Protein AF-A0A067FXL9-F1 (afdb_monomer)

Organism: Citrus sinensis (NCBI:txid2711)

Foldseek 3Di:
DDDDDDDDDDDDDDDDDDDDDDDDDDDDDDDDDDDDDDDDPPPPPPPPPPVPDQQKDWDWDDDPQDQGTWIFIAGVVRHTAAPQERDDQDPDPQKGKWFFQAWAQFWFQWAFPPPDVSRTIGTDADPNHGDTDPGGHHFGKYARHLFFQAQVFFDPVFVRAGAPGGGAMETENAPDIDDHGDIFIKHFAWWKFWQDPRHTHIYTYIYGPPGPCRVQGRYPVSCCVVVVVPCVPVVVPPDTDIDIDGPPDPPVVRNDDDQDDDDPDGDDDDDDDDDD

Secondary structure (DSSP, 8-state):
------------------PPP---------------------------------SEEEEEES-TTSTT-EEEEEETTS-EE-TTTTS-SEEETTEEEEEEEE-TT--B-EEE-TTSTT--EEE-EETTEE-B-SS--SSEEEE-TT----TTSEETTTTTEEE-SSPPEEEE--SS---TT-EEEEEEEEEEEEEETTEEEEEEEEEETTSTTGGG-SSHHHHHHH-TT-GGGTSSTTS---EEE--SSGGGGG-------SSS------------

Nearest PDB structures (foldseek):
  5c5v-assembly1_A  TM=9.003E-01  e=2.848E-21  Trypanosoma brucei brucei TREU927
  2ik9-assembly1_A  TM=9.125E-01  e=5.458E-21  Saccharomyces cerevisiae
  7cmo-assembly2_D  TM=8.687E-01  e=3.942E-21  Homo sapiens
  5wru-assembly1_B  TM=8.296E-01  e=4.407E-19  Plasmodium falciparum 3D7
  5wru-assembly2_D  TM=8.128E-01  e=3.745E-19  Plasmodium falciparum 3D7

pLDDT: mean 72.29, std 27.55, range [25.05, 98.81]

InterPro domains:
  IPR008162 Inorganic pyrophosphatase [PF00719] (98-227)
  IPR008162 Inorganic pyrophosphatase [PTHR10286] (55-232)
  IPR036649 Inorganic pyrophosphatase superfamily [G3DSA:3.90.80.10] (55-237)
  IPR036649 Inorganic pyrophosphatase superfamily [SSF50324] (57-228)

Sequence (276 aa):
MAAAKAISQTTSCLLSKTPFALKHKSHITNLCFGTKGVAFPSKRLFSCRAIYNPQVQITEEGQPETLDYRVFFVNNSGKKVSPWHDIPLQLGDGVFNFVVEIPKESSAKMEVATDELYTPIKQDIKKGKLRYYPYNINWNYGLFPQTWEDPSFANSEVEGAFGDNDPVDVVEIGERRRKIGEILRVKPLSALAMIDEGELDWKIVAISLDDPKAALVNDVDDVEKHFPVSNILKESQKKVIMKMIIIAANIKYISYRKNAKLGGLNWNVGSCWSSE

Structure (mmCIF, N/CA/C/O backbone):
data_AF-A0A067FXL9-F1
#
_entry.id   AF-A0A067FXL9-F1
#
loop_
_atom_site.group_PDB
_atom_site.id
_atom_site.type_symbol
_atom_site.label_atom_id
_atom_site.label_alt_id
_atom_site.label_comp_id
_atom_site.label_asym_id
_atom_site.label_entity_id
_atom_site.label_seq_id
_atom_site.pdbx_PDB_ins_code
_atom_site.Cartn_x
_atom_site.Cartn_y
_atom_site.Cartn_z
_atom_site.occupancy
_atom_site.B_iso_or_equiv
_atom_site.auth_seq_id
_atom_site.auth_comp_id
_atom_site.auth_asym_id
_atom_site.auth_atom_id
_atom_site.pdbx_PDB_model_num
ATOM 1 N N . MET A 1 1 ? 78.209 28.309 -22.086 1.00 39.25 1 MET A N 1
ATOM 2 C CA . MET A 1 1 ? 79.218 27.887 -23.078 1.00 39.25 1 MET A CA 1
ATOM 3 C C . MET A 1 1 ? 78.780 26.566 -23.689 1.00 39.25 1 MET A C 1
ATOM 5 O O . MET A 1 1 ? 78.300 25.710 -22.961 1.00 39.25 1 MET A O 1
ATOM 9 N N . ALA A 1 2 ? 78.896 26.494 -25.016 1.00 30.78 2 ALA A N 1
ATOM 10 C CA . ALA A 1 2 ? 78.796 25.351 -25.933 1.00 30.78 2 ALA A CA 1
ATOM 11 C C . ALA A 1 2 ? 79.510 24.066 -25.449 1.00 30.78 2 ALA A C 1
ATOM 13 O O . ALA A 1 2 ? 80.343 24.152 -24.558 1.00 30.78 2 ALA A O 1
ATOM 14 N N . ALA A 1 3 ? 79.386 22.874 -26.040 1.00 30.70 3 ALA A N 1
ATOM 15 C CA . ALA A 1 3 ? 78.480 22.191 -26.977 1.00 30.70 3 ALA A CA 1
ATOM 16 C C . ALA A 1 3 ? 79.083 20.781 -27.201 1.00 30.70 3 ALA A C 1
ATOM 18 O O . ALA A 1 3 ? 80.278 20.612 -26.967 1.00 30.70 3 ALA A O 1
ATOM 19 N N . ALA A 1 4 ? 78.271 19.851 -27.736 1.00 33.47 4 ALA A N 1
ATOM 20 C CA . ALA A 1 4 ? 78.592 18.620 -28.501 1.00 33.47 4 ALA A CA 1
ATOM 21 C C . ALA A 1 4 ? 77.912 17.375 -27.905 1.00 33.47 4 ALA A C 1
ATOM 23 O O . ALA A 1 4 ? 77.894 17.215 -26.695 1.00 33.47 4 ALA A O 1
ATOM 24 N N . LYS A 1 5 ? 77.429 16.380 -28.654 1.00 33.22 5 LYS A N 1
ATOM 25 C CA . LYS A 1 5 ? 76.913 16.219 -30.031 1.00 33.22 5 LYS A CA 1
ATOM 26 C C . LYS A 1 5 ? 76.446 14.751 -30.048 1.00 33.22 5 LYS A C 1
ATOM 28 O O . LYS A 1 5 ? 77.237 13.884 -29.691 1.00 33.22 5 LYS A O 1
ATOM 33 N N . ALA A 1 6 ? 75.228 14.452 -30.486 1.00 35.03 6 ALA A N 1
ATOM 34 C CA . ALA A 1 6 ? 74.873 13.100 -30.917 1.00 35.03 6 ALA A CA 1
ATOM 35 C C . ALA A 1 6 ? 74.024 13.188 -32.188 1.00 35.03 6 ALA A C 1
ATOM 37 O O . ALA A 1 6 ? 73.055 13.940 -32.254 1.00 35.03 6 ALA A O 1
ATOM 38 N N . ILE A 1 7 ? 74.469 12.464 -33.211 1.00 37.38 7 ILE A N 1
ATOM 39 C CA . ILE A 1 7 ? 73.862 12.343 -34.535 1.00 37.38 7 ILE A CA 1
ATOM 40 C C . ILE A 1 7 ? 73.192 10.970 -34.580 1.00 37.38 7 ILE A C 1
ATOM 42 O O . ILE A 1 7 ? 73.859 9.978 -34.303 1.00 37.38 7 ILE A O 1
ATOM 46 N N . SER A 1 8 ? 71.927 10.895 -34.993 1.00 32.62 8 SER A N 1
ATOM 47 C CA . SER A 1 8 ? 71.443 9.782 -35.818 1.00 32.62 8 SER A CA 1
ATOM 48 C C . SER A 1 8 ? 70.187 10.192 -36.587 1.00 32.62 8 SER A C 1
ATOM 50 O O . SER A 1 8 ? 69.467 11.104 -36.192 1.00 32.62 8 SER A O 1
ATOM 52 N N . GLN A 1 9 ? 70.022 9.572 -37.747 1.00 32.19 9 GLN A N 1
ATOM 53 C CA . GLN A 1 9 ? 69.387 10.097 -38.948 1.00 32.19 9 GLN A CA 1
ATOM 54 C C . GLN A 1 9 ? 67.892 9.773 -39.067 1.00 32.19 9 GLN A C 1
ATOM 56 O O . GLN A 1 9 ? 67.401 8.738 -38.625 1.00 32.19 9 GLN A O 1
ATOM 61 N N . THR A 1 10 ? 67.204 10.680 -39.753 1.00 32.88 10 THR A N 1
ATOM 62 C CA . THR A 1 10 ? 65.819 10.636 -40.223 1.00 32.88 10 THR A CA 1
ATOM 63 C C . THR A 1 10 ? 65.583 9.537 -41.262 1.00 32.88 10 THR A C 1
ATOM 65 O O . THR A 1 10 ? 66.341 9.438 -42.222 1.00 32.88 10 THR A O 1
ATOM 68 N N . THR A 1 11 ? 64.450 8.835 -41.186 1.00 31.73 11 THR A N 1
ATOM 69 C CA . THR A 1 11 ? 63.740 8.365 -42.389 1.00 31.73 11 THR A CA 1
ATOM 70 C C . THR A 1 11 ? 62.239 8.596 -42.231 1.00 31.73 11 THR A C 1
ATOM 72 O O . THR A 1 11 ? 61.621 8.218 -41.242 1.00 31.73 11 THR A O 1
ATOM 75 N N . SER A 1 12 ? 61.673 9.281 -43.221 1.00 30.66 12 SER A N 1
ATOM 76 C CA . SER A 1 12 ? 60.241 9.468 -43.433 1.00 30.66 12 SER A CA 1
ATOM 77 C C . SER A 1 12 ? 59.865 8.695 -44.693 1.00 30.66 12 SER A C 1
ATOM 79 O O . SER A 1 12 ? 60.621 8.713 -45.662 1.00 30.66 12 SER A O 1
ATOM 81 N N . CYS A 1 13 ? 58.716 8.026 -44.705 1.00 30.92 13 CYS A N 1
ATOM 82 C CA . CYS A 1 13 ? 57.970 7.797 -45.940 1.00 30.92 13 CYS A CA 1
ATOM 83 C C . CYS A 1 13 ? 56.501 7.488 -45.632 1.00 30.92 13 CYS A C 1
ATOM 85 O O . CYS A 1 13 ? 56.158 6.688 -44.765 1.00 30.92 13 CYS A O 1
ATOM 87 N N . LEU A 1 14 ? 55.650 8.218 -46.344 1.00 32.25 14 LEU A N 1
ATOM 88 C CA . LEU A 1 14 ? 54.196 8.200 -46.320 1.00 32.25 14 LEU A CA 1
ATOM 89 C C . LEU A 1 14 ? 53.681 6.973 -47.086 1.00 32.25 14 LEU A C 1
ATOM 91 O O . LEU A 1 14 ? 54.167 6.688 -48.179 1.00 32.25 14 LEU A O 1
ATOM 95 N N . LEU A 1 15 ? 52.655 6.299 -46.563 1.00 34.34 15 LEU A N 1
ATOM 96 C CA . LEU A 1 15 ? 51.894 5.289 -47.301 1.00 34.34 15 LEU A CA 1
ATOM 97 C C . LEU A 1 15 ? 50.456 5.775 -47.494 1.00 34.34 15 LEU A C 1
ATOM 99 O O . LEU A 1 15 ? 49.649 5.784 -46.568 1.00 34.34 15 LEU A O 1
ATOM 103 N N . SER A 1 16 ? 50.155 6.174 -48.727 1.00 32.44 16 SER A N 1
ATOM 104 C CA . SER A 1 16 ? 48.811 6.381 -49.254 1.00 32.44 16 SER A CA 1
ATOM 105 C C . SER A 1 16 ? 48.244 5.053 -49.764 1.00 32.44 16 SER A C 1
ATOM 107 O O . SER A 1 16 ? 48.913 4.343 -50.513 1.00 32.44 16 SER A O 1
ATOM 109 N N . LYS A 1 17 ? 46.994 4.724 -49.408 1.00 32.03 17 LYS A N 1
ATOM 110 C CA . LYS A 1 17 ? 46.171 3.743 -50.138 1.00 32.03 17 LYS A CA 1
ATOM 111 C C . LYS A 1 17 ? 44.697 4.158 -50.112 1.00 32.03 17 LYS A C 1
ATOM 113 O O . LYS A 1 17 ? 44.057 4.141 -49.067 1.00 32.03 17 LYS A O 1
ATOM 118 N N . THR A 1 18 ? 44.176 4.511 -51.282 1.00 34.75 18 THR A N 1
ATOM 119 C CA . THR A 1 18 ? 42.747 4.602 -51.632 1.00 34.75 18 THR A CA 1
ATOM 120 C C . THR A 1 18 ? 42.370 3.423 -52.556 1.00 34.75 18 THR A C 1
ATOM 122 O O . THR A 1 18 ? 43.259 2.688 -52.993 1.00 34.75 18 THR A O 1
ATOM 125 N N . PRO A 1 19 ? 41.067 3.152 -52.779 1.00 38.38 19 PRO A N 1
ATOM 126 C CA . PRO A 1 19 ? 40.541 1.793 -52.907 1.00 38.38 19 PRO A CA 1
ATOM 127 C C . PRO A 1 19 ? 40.427 1.298 -54.355 1.00 38.38 19 PRO A C 1
ATOM 129 O O . PRO A 1 19 ? 40.204 2.073 -55.283 1.00 38.38 19 PRO A O 1
ATOM 132 N N . PHE A 1 20 ? 40.487 -0.025 -54.529 1.00 31.17 20 PHE A N 1
ATOM 133 C CA . PHE A 1 20 ? 40.141 -0.697 -55.782 1.00 31.17 20 PHE A CA 1
ATOM 134 C C . PHE A 1 20 ? 38.677 -1.149 -55.766 1.00 31.17 20 PHE A C 1
ATOM 136 O O . PHE A 1 20 ? 38.266 -1.948 -54.927 1.00 31.17 20 PHE A O 1
ATOM 143 N N . ALA A 1 21 ? 37.906 -0.641 -56.727 1.00 33.53 21 ALA A N 1
ATOM 144 C CA . ALA A 1 21 ? 36.572 -1.108 -57.076 1.00 33.53 21 ALA A CA 1
ATOM 145 C C . ALA A 1 21 ? 36.666 -2.177 -58.177 1.00 33.53 21 ALA A C 1
ATOM 147 O O . ALA A 1 21 ? 37.337 -1.967 -59.188 1.00 33.53 21 ALA A O 1
ATOM 148 N N . LEU A 1 22 ? 35.942 -3.286 -58.020 1.00 33.00 22 LEU A N 1
ATOM 149 C CA . LEU A 1 22 ? 35.721 -4.281 -59.071 1.00 33.00 22 LEU A CA 1
ATOM 150 C C . LEU A 1 22 ? 34.229 -4.324 -59.417 1.00 33.00 22 LEU A C 1
ATOM 152 O O . LEU A 1 22 ? 33.378 -4.595 -58.574 1.00 33.00 22 LEU A O 1
ATOM 156 N N . LYS A 1 23 ? 33.930 -4.019 -60.683 1.00 31.61 23 LYS A N 1
ATOM 157 C CA . LYS A 1 23 ? 32.621 -4.194 -61.319 1.00 31.61 23 LYS A CA 1
ATOM 158 C C . LYS A 1 23 ? 32.490 -5.645 -61.781 1.00 31.61 23 LYS A C 1
ATOM 160 O O . LYS A 1 23 ? 33.363 -6.124 -62.495 1.00 31.61 23 LYS A O 1
ATOM 165 N N . HIS A 1 24 ? 31.357 -6.280 -61.497 1.00 33.69 24 HIS A N 1
ATOM 166 C CA . HIS A 1 24 ? 30.888 -7.437 -62.259 1.00 33.69 24 HIS A CA 1
ATOM 167 C C . HIS A 1 24 ? 29.426 -7.212 -62.660 1.00 33.69 24 HIS A C 1
ATOM 169 O O . HIS A 1 24 ? 28.615 -6.758 -61.854 1.00 33.69 24 HIS A O 1
ATOM 175 N N . LYS A 1 25 ? 29.109 -7.463 -63.934 1.00 31.98 25 LYS A N 1
ATOM 176 C CA . LYS A 1 25 ? 27.777 -7.312 -64.537 1.00 31.98 25 LYS A CA 1
ATOM 177 C C . LYS A 1 25 ? 27.300 -8.656 -65.094 1.00 31.98 25 LYS A C 1
ATOM 179 O O . LYS A 1 25 ? 28.110 -9.432 -65.594 1.00 31.98 25 LYS A O 1
ATOM 184 N N . SER A 1 26 ? 25.969 -8.775 -65.141 1.00 30.06 26 SER A N 1
ATOM 185 C CA . SER A 1 26 ? 25.118 -9.754 -65.848 1.00 30.06 26 SER A CA 1
ATOM 186 C C . SER A 1 26 ? 24.957 -11.120 -65.154 1.00 30.06 26 SER A C 1
ATOM 188 O O . SER A 1 26 ? 25.899 -11.596 -64.543 1.00 30.06 26 SER A O 1
ATOM 190 N N . HIS A 1 27 ? 23.795 -11.785 -65.132 1.00 29.73 27 HIS A N 1
ATOM 191 C CA . HIS A 1 27 ? 22.627 -11.748 -66.019 1.00 29.73 27 HIS A CA 1
ATOM 192 C C . HIS A 1 27 ? 21.335 -12.132 -65.253 1.00 29.73 27 HIS A C 1
ATOM 194 O O . HIS A 1 27 ? 21.379 -12.847 -64.257 1.00 29.73 27 HIS A O 1
ATOM 200 N N . ILE A 1 28 ? 20.190 -11.651 -65.744 1.00 38.78 28 ILE A N 1
ATOM 201 C CA . ILE A 1 28 ? 18.827 -11.871 -65.229 1.00 38.78 28 ILE A CA 1
ATOM 202 C C . ILE A 1 28 ? 18.364 -13.317 -65.468 1.00 38.78 28 ILE A C 1
ATOM 204 O O . I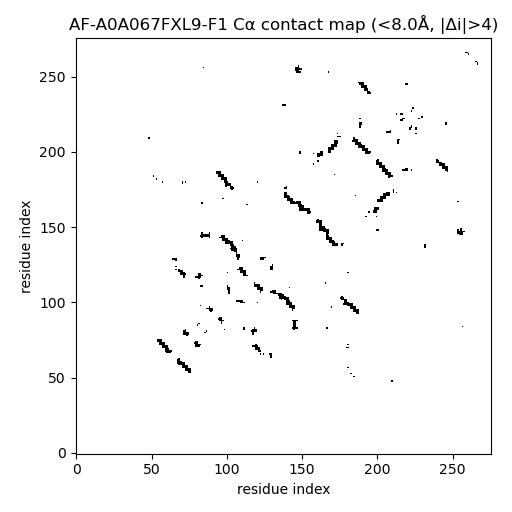LE A 1 28 ? 18.439 -13.787 -66.600 1.00 38.78 28 ILE A O 1
ATOM 208 N N . THR A 1 29 ? 17.755 -13.947 -64.456 1.00 31.73 29 THR A N 1
ATOM 209 C CA . THR A 1 29 ? 16.600 -14.846 -64.642 1.00 31.73 29 THR A CA 1
ATOM 210 C C . THR A 1 29 ? 15.554 -14.543 -63.567 1.00 31.73 29 THR A C 1
ATOM 212 O O . THR A 1 29 ? 15.838 -14.546 -62.372 1.00 31.73 29 THR A O 1
ATOM 215 N N . ASN A 1 30 ? 14.348 -14.198 -64.017 1.00 33.91 30 ASN A N 1
ATOM 216 C CA . ASN A 1 30 ? 13.182 -13.960 -63.178 1.00 33.91 30 ASN A CA 1
ATOM 217 C C . ASN A 1 30 ? 12.604 -15.303 -62.726 1.00 33.91 30 ASN A C 1
ATOM 219 O O . ASN A 1 30 ? 12.201 -16.106 -63.566 1.00 33.91 30 ASN A O 1
ATOM 223 N N . LEU A 1 31 ? 12.483 -15.504 -61.416 1.00 34.22 31 LEU A N 1
ATOM 224 C CA . LEU A 1 31 ? 11.589 -16.501 -60.834 1.00 34.22 31 LEU A CA 1
ATOM 225 C C . LEU A 1 31 ? 10.651 -15.785 -59.864 1.00 34.22 31 LEU A C 1
ATOM 227 O O . LEU A 1 31 ? 10.985 -15.493 -58.719 1.00 34.22 31 LEU A O 1
ATOM 231 N N . CYS A 1 32 ? 9.469 -15.461 -60.382 1.00 32.84 32 CYS A N 1
ATOM 232 C CA . CYS A 1 32 ? 8.331 -14.995 -59.613 1.00 32.84 32 CYS A CA 1
ATOM 233 C C . CYS A 1 32 ? 7.767 -16.166 -58.801 1.00 32.84 32 CYS A C 1
ATOM 235 O O . CYS A 1 32 ? 7.072 -17.019 -59.348 1.00 32.84 32 CYS A O 1
ATOM 237 N N . PHE A 1 33 ? 8.017 -16.181 -57.494 1.00 34.62 33 PHE A N 1
ATOM 238 C CA . PHE A 1 33 ? 7.188 -16.932 -56.557 1.00 34.62 33 PHE A CA 1
ATOM 239 C C . PHE A 1 33 ? 6.191 -15.969 -55.921 1.00 34.62 33 PHE A C 1
ATOM 241 O O . PHE A 1 33 ? 6.544 -15.123 -55.103 1.00 34.62 33 PHE A O 1
ATOM 248 N N . GLY A 1 34 ? 4.934 -16.080 -56.349 1.00 38.81 34 GLY A N 1
ATOM 249 C CA . GLY A 1 34 ? 3.818 -15.394 -55.720 1.00 38.81 34 GLY A CA 1
ATOM 250 C C . GLY A 1 34 ? 3.563 -15.980 -54.337 1.00 38.81 34 GLY A C 1
ATOM 251 O O . GLY A 1 34 ? 2.978 -17.054 -54.214 1.00 38.81 34 GLY A O 1
ATOM 252 N N . THR A 1 35 ? 3.967 -15.267 -53.293 1.00 36.94 35 THR A N 1
ATOM 253 C CA . THR A 1 35 ? 3.479 -15.514 -51.939 1.00 36.94 35 THR A CA 1
ATOM 254 C C . THR A 1 35 ? 2.279 -14.612 -51.702 1.00 36.94 35 THR A C 1
ATOM 256 O O . THR A 1 35 ? 2.365 -13.389 -51.609 1.00 36.94 35 THR A O 1
ATOM 259 N N . LYS A 1 36 ? 1.110 -15.253 -51.670 1.00 36.28 36 LYS A N 1
ATOM 260 C CA . LYS A 1 36 ? -0.136 -14.664 -51.189 1.00 36.28 36 LYS A CA 1
ATOM 261 C C . LYS A 1 36 ? 0.127 -14.027 -49.824 1.00 36.28 36 LYS A C 1
ATOM 263 O O . LYS A 1 36 ? 0.769 -14.636 -48.970 1.00 36.28 36 LYS A O 1
ATOM 268 N N . GLY A 1 37 ? -0.350 -12.798 -49.656 1.00 43.06 37 GLY A N 1
ATOM 269 C CA . GLY A 1 37 ? -0.171 -12.030 -48.437 1.00 43.06 37 GLY A CA 1
ATOM 270 C C . GLY A 1 37 ? -0.648 -12.785 -47.202 1.00 43.06 37 GLY A C 1
ATOM 271 O O . GLY A 1 37 ? -1.743 -13.342 -47.178 1.00 43.06 37 GLY A O 1
ATOM 272 N N . VAL A 1 38 ? 0.166 -12.730 -46.156 1.00 38.62 38 VAL A N 1
ATOM 273 C CA . VAL A 1 38 ? -0.304 -12.866 -44.782 1.00 38.62 38 VAL A CA 1
ATOM 274 C C . VAL A 1 38 ? 0.140 -11.591 -44.086 1.00 38.62 38 VAL A C 1
ATOM 276 O O . VAL A 1 38 ? 1.270 -11.464 -43.620 1.00 38.62 38 VAL A O 1
ATOM 279 N N . ALA A 1 39 ? -0.742 -10.594 -44.108 1.00 40.47 39 ALA A N 1
ATOM 280 C CA . ALA A 1 39 ? -0.621 -9.448 -43.230 1.00 40.47 39 ALA A CA 1
ATOM 281 C C . ALA A 1 39 ? -0.735 -9.982 -41.799 1.00 40.47 39 ALA A C 1
ATOM 283 O O . ALA A 1 39 ? -1.810 -10.409 -41.380 1.00 40.47 39 ALA A O 1
ATOM 284 N N . PHE A 1 40 ? 0.373 -10.003 -41.061 1.00 43.50 40 PHE A N 1
ATOM 285 C CA . PHE A 1 40 ? 0.299 -10.190 -39.620 1.00 43.50 40 PHE A CA 1
ATOM 286 C C . PHE A 1 40 ? -0.494 -9.007 -39.065 1.00 43.50 40 PHE A C 1
ATOM 288 O O . PHE A 1 40 ? -0.093 -7.860 -39.298 1.00 43.50 40 PHE A O 1
ATOM 295 N N . PRO A 1 41 ? -1.624 -9.231 -38.374 1.00 42.16 41 PRO A N 1
ATOM 296 C CA . PRO A 1 41 ? -2.303 -8.130 -37.734 1.00 42.16 41 PRO A CA 1
ATOM 297 C C . PRO A 1 41 ? -1.333 -7.590 -36.688 1.00 42.16 41 PRO A C 1
ATOM 299 O O . PRO A 1 41 ? -0.983 -8.281 -35.730 1.00 42.16 41 PRO A O 1
ATOM 302 N N . SER A 1 42 ? -0.875 -6.353 -36.892 1.00 45.88 42 SER A N 1
ATOM 303 C CA . SER A 1 42 ? -0.355 -5.537 -35.806 1.00 45.88 42 SER A CA 1
ATOM 304 C C . SER A 1 42 ? -1.417 -5.607 -34.719 1.00 45.88 42 SER A C 1
ATOM 306 O O . SER A 1 42 ? -2.527 -5.097 -34.897 1.00 45.88 42 SER A O 1
ATOM 308 N N . LYS A 1 43 ? -1.121 -6.335 -33.638 1.00 45.19 43 LYS A N 1
ATOM 309 C CA . LYS A 1 43 ? -1.953 -6.333 -32.444 1.00 45.19 43 LYS A CA 1
ATOM 310 C C . LYS A 1 43 ? -1.866 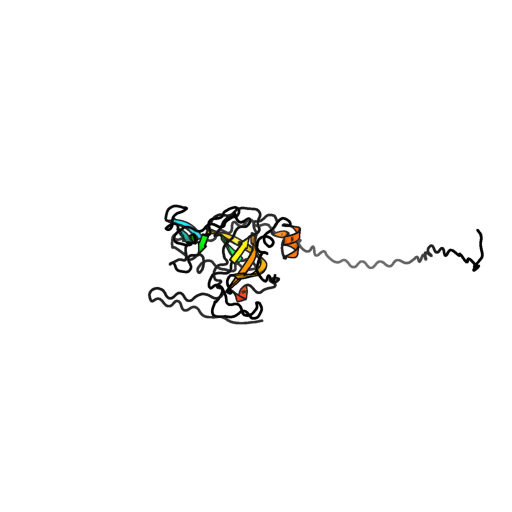-4.910 -31.913 1.00 45.19 43 LYS A C 1
ATOM 312 O O . LYS A 1 43 ? -0.990 -4.592 -31.116 1.00 45.19 43 LYS A O 1
ATOM 317 N N . ARG A 1 44 ? -2.742 -4.029 -32.404 1.00 45.47 44 ARG A N 1
ATOM 318 C CA . ARG A 1 44 ? -3.090 -2.806 -31.695 1.00 45.47 44 ARG A CA 1
ATOM 319 C C . ARG A 1 44 ? -3.491 -3.285 -30.312 1.00 45.47 44 ARG A C 1
ATOM 321 O O . ARG A 1 44 ? -4.521 -3.939 -30.167 1.00 45.47 44 ARG A O 1
ATOM 328 N N . LEU A 1 45 ? -2.637 -3.022 -29.329 1.00 42.72 45 LEU A N 1
ATOM 329 C CA . LEU A 1 45 ? -3.022 -3.083 -27.934 1.00 42.72 45 LEU A CA 1
ATOM 330 C C . LEU A 1 45 ? -4.135 -2.055 -27.807 1.00 42.72 45 LEU A C 1
ATOM 332 O O . LEU A 1 45 ? -3.897 -0.849 -27.745 1.00 42.72 45 LEU A O 1
ATOM 336 N N . PHE A 1 46 ? -5.371 -2.532 -27.896 1.00 41.88 46 PHE A N 1
ATOM 337 C CA . PHE A 1 46 ? -6.509 -1.763 -27.460 1.00 41.88 46 PHE A CA 1
ATOM 338 C C . PHE A 1 46 ? -6.217 -1.455 -25.996 1.00 41.88 46 PHE A C 1
ATOM 340 O O . PHE A 1 46 ? -6.242 -2.343 -25.147 1.00 41.88 46 PHE A O 1
ATOM 347 N N . SER A 1 47 ? -5.868 -0.200 -25.716 1.00 46.06 47 SER A N 1
ATOM 348 C CA . SER A 1 47 ? -5.953 0.367 -24.379 1.00 46.06 47 SER A CA 1
ATOM 349 C C . SER A 1 47 ? -7.437 0.375 -24.025 1.00 46.06 47 SER A C 1
ATOM 351 O O . SER A 1 47 ? -8.150 1.369 -24.153 1.00 46.06 47 SER A O 1
ATOM 353 N N . CYS A 1 48 ? -7.949 -0.798 -23.666 1.00 38.38 48 CYS A N 1
ATOM 354 C CA . CYS A 1 48 ? -9.189 -0.900 -22.947 1.00 38.38 48 CYS A CA 1
ATOM 355 C C . CYS A 1 48 ? -8.898 -0.264 -21.589 1.00 38.38 48 CYS A C 1
ATOM 357 O O . CYS A 1 48 ? -8.387 -0.922 -20.684 1.00 38.38 48 CYS A O 1
ATOM 359 N N . ARG A 1 49 ? -9.275 1.012 -21.435 1.00 39.97 49 ARG A N 1
ATOM 360 C CA . ARG A 1 49 ? -9.722 1.553 -20.145 1.00 39.97 49 ARG A CA 1
ATOM 361 C C . ARG A 1 49 ? -10.986 0.792 -19.726 1.00 39.97 49 ARG A C 1
ATOM 363 O O . ARG A 1 49 ? -12.071 1.356 -19.636 1.00 39.97 49 ARG A O 1
ATOM 370 N N . ALA A 1 50 ? -10.873 -0.520 -19.544 1.00 38.09 50 ALA A N 1
ATOM 371 C CA . ALA A 1 50 ? -11.819 -1.245 -18.733 1.00 38.09 50 ALA A CA 1
ATOM 372 C C . ALA A 1 50 ? -11.589 -0.688 -17.334 1.00 38.09 50 ALA A C 1
ATOM 374 O O . ALA A 1 50 ? -10.521 -0.897 -16.758 1.00 38.09 50 ALA A O 1
ATOM 375 N N . ILE A 1 51 ? -12.546 0.107 -16.858 1.00 40.94 51 ILE A N 1
ATOM 376 C CA . ILE A 1 51 ? -12.626 0.500 -15.458 1.00 40.94 51 ILE A CA 1
ATOM 377 C C . ILE A 1 51 ? -12.697 -0.824 -14.709 1.00 40.94 51 ILE A C 1
ATOM 379 O O . ILE A 1 51 ? -13.738 -1.480 -14.683 1.00 40.94 51 ILE A O 1
ATOM 383 N N . TYR A 1 52 ? -11.551 -1.280 -14.215 1.00 47.59 52 TYR A N 1
ATOM 384 C CA . TYR A 1 52 ? -11.498 -2.384 -13.289 1.00 47.59 52 TYR A CA 1
ATOM 385 C C . TYR A 1 52 ? -12.240 -1.892 -12.059 1.00 47.59 52 TYR A C 1
ATOM 387 O O . TYR A 1 52 ? -11.743 -1.042 -11.328 1.00 47.59 52 TYR A O 1
ATOM 395 N N . ASN A 1 53 ? -13.487 -2.330 -11.931 1.00 52.72 53 ASN A N 1
ATOM 396 C CA . ASN A 1 53 ? -14.296 -2.082 -10.762 1.00 52.72 53 ASN A CA 1
ATOM 397 C C . ASN A 1 53 ? -14.175 -3.346 -9.915 1.00 52.72 53 ASN A C 1
ATOM 399 O O . ASN A 1 53 ? -14.931 -4.298 -10.158 1.00 52.72 53 ASN A O 1
ATOM 403 N N . PRO A 1 54 ? -13.203 -3.426 -8.988 1.00 60.44 54 PRO A N 1
ATOM 404 C CA . PRO A 1 54 ? -13.288 -4.450 -7.967 1.00 60.44 54 PRO A CA 1
ATOM 405 C C . PRO A 1 54 ? -14.676 -4.291 -7.355 1.00 60.44 54 PRO A C 1
ATOM 407 O O . PRO A 1 54 ? -15.141 -3.177 -7.126 1.00 60.44 54 PRO A O 1
ATOM 410 N N . GLN A 1 55 ? -15.389 -5.397 -7.175 1.00 75.88 55 GLN A N 1
ATOM 411 C CA . GLN A 1 55 ? -16.744 -5.410 -6.614 1.00 75.88 55 GLN A CA 1
ATOM 412 C C . GLN A 1 55 ? -16.735 -5.063 -5.114 1.00 75.88 55 GLN A C 1
ATOM 414 O O . GLN A 1 55 ? -17.438 -5.692 -4.326 1.00 75.88 55 GLN A O 1
ATOM 419 N N . VAL A 1 56 ? -15.856 -4.143 -4.723 1.00 88.31 56 VAL A N 1
ATOM 420 C CA . VAL A 1 56 ? -15.448 -3.794 -3.379 1.00 88.31 56 VAL A CA 1
ATOM 421 C C . VAL A 1 56 ? -15.362 -2.272 -3.306 1.00 88.31 56 VAL A C 1
ATOM 423 O O . VAL A 1 56 ? -14.655 -1.638 -4.087 1.00 88.31 56 VAL A O 1
ATOM 426 N N . GLN A 1 57 ? -16.109 -1.698 -2.376 1.00 93.38 57 GLN A N 1
ATOM 427 C CA . GLN A 1 57 ? -16.119 -0.278 -2.047 1.00 93.38 57 GLN A CA 1
ATOM 428 C C . GLN A 1 57 ? -15.520 -0.084 -0.658 1.00 93.38 57 GLN A C 1
ATOM 430 O O . GLN A 1 57 ? -15.445 -1.035 0.120 1.00 93.38 57 GLN A O 1
ATOM 435 N N . ILE A 1 58 ? -15.115 1.143 -0.341 1.00 96.25 58 ILE A N 1
ATOM 436 C CA . ILE A 1 58 ? -14.652 1.490 1.002 1.00 96.25 58 ILE A CA 1
ATOM 437 C C . ILE A 1 58 ? -15.781 2.110 1.826 1.00 96.25 58 ILE A C 1
ATOM 439 O O . ILE A 1 58 ? -16.616 2.842 1.293 1.00 96.25 58 ILE A O 1
ATOM 443 N N . THR A 1 59 ? -15.762 1.848 3.128 1.00 96.62 59 THR A N 1
ATOM 444 C CA . THR A 1 59 ? -16.611 2.503 4.124 1.00 96.62 59 THR A CA 1
ATOM 445 C C . THR A 1 59 ? -15.727 2.968 5.267 1.00 96.62 59 THR A C 1
ATOM 447 O O . THR A 1 59 ? -14.982 2.175 5.841 1.00 96.62 59 THR A O 1
ATOM 450 N N . GLU A 1 60 ? -15.820 4.246 5.605 1.00 97.56 60 GLU A N 1
ATOM 451 C CA . GLU A 1 60 ? -15.065 4.843 6.702 1.00 97.56 60 GLU A CA 1
ATOM 452 C C . GLU A 1 60 ? -15.888 4.803 7.994 1.00 97.56 60 GLU A C 1
ATOM 454 O O . GLU A 1 60 ? -17.079 5.120 7.999 1.00 97.56 60 GLU A O 1
ATOM 459 N N . GLU A 1 61 ? -15.250 4.415 9.093 1.00 97.62 61 GLU A N 1
ATOM 460 C CA . GLU A 1 61 ? -15.805 4.460 10.445 1.00 97.62 61 GLU A CA 1
ATOM 461 C C . GLU A 1 61 ? -14.856 5.268 11.342 1.00 97.62 61 GLU A C 1
ATOM 463 O O . GLU A 1 61 ? -13.638 5.189 11.195 1.00 97.62 61 GLU A O 1
ATOM 468 N N . GLY A 1 62 ? -15.406 6.063 12.263 1.00 96.88 62 GLY A N 1
ATOM 469 C CA . GLY A 1 62 ? -14.632 7.034 13.045 1.00 96.88 62 GLY A CA 1
ATOM 470 C C . GLY A 1 62 ? -14.366 8.339 12.283 1.00 96.88 62 GLY A C 1
ATOM 471 O O . GLY A 1 62 ? -14.850 8.544 11.169 1.00 96.88 62 GLY A O 1
ATOM 472 N N . GLN A 1 63 ? -13.635 9.263 12.906 1.00 96.94 63 GLN A N 1
ATOM 473 C CA . GLN A 1 63 ? -13.225 10.521 12.265 1.00 96.94 63 GLN A CA 1
ATOM 474 C C . GLN A 1 63 ? -11.779 10.420 11.776 1.00 96.94 63 GLN A C 1
ATOM 476 O O . GLN A 1 63 ? -10.957 9.880 12.510 1.00 96.94 63 GLN A O 1
ATOM 481 N N . PRO A 1 64 ? -11.416 10.948 10.596 1.00 94.75 64 PRO A N 1
ATOM 482 C CA . PRO A 1 64 ? -10.016 11.008 10.183 1.00 94.75 64 PRO A CA 1
ATOM 483 C C . PRO A 1 64 ? -9.119 11.627 11.267 1.00 94.75 64 PRO A C 1
ATOM 485 O O . PRO A 1 64 ? -9.559 12.496 12.018 1.00 94.75 64 PRO A O 1
ATOM 488 N N . GLU A 1 65 ? -7.864 11.177 11.343 1.00 94.88 65 GLU A N 1
ATOM 489 C CA . GLU A 1 65 ? -6.882 11.622 12.350 1.00 94.88 65 GLU A CA 1
ATOM 490 C C . GLU A 1 65 ? -7.281 11.318 13.810 1.00 94.88 65 GLU A C 1
ATOM 492 O O . GLU A 1 65 ? -6.895 12.022 14.747 1.00 94.88 65 GLU A O 1
ATOM 497 N N . THR A 1 66 ? -8.012 10.222 14.027 1.00 97.75 66 THR A N 1
ATOM 498 C CA . THR A 1 66 ? -8.328 9.687 15.362 1.00 97.75 66 THR A CA 1
ATOM 499 C C . THR A 1 66 ? -7.874 8.233 15.512 1.00 97.75 66 THR A C 1
ATOM 501 O O . THR A 1 66 ? -7.593 7.548 14.530 1.00 97.75 66 THR A O 1
ATOM 504 N N . LEU A 1 67 ? -7.770 7.749 16.756 1.00 96.81 67 LEU A N 1
ATOM 505 C CA . LEU A 1 67 ? -7.314 6.380 17.052 1.00 96.81 67 LEU A CA 1
ATOM 506 C C . LEU A 1 67 ? -8.338 5.307 16.632 1.00 96.81 67 LEU A C 1
ATOM 508 O O . LEU A 1 67 ? -7.967 4.158 16.379 1.00 96.81 67 LEU A O 1
ATOM 512 N N . ASP A 1 68 ? -9.618 5.672 16.564 1.00 97.12 68 ASP A N 1
ATOM 513 C CA . ASP A 1 68 ? -10.739 4.813 16.179 1.00 97.12 68 ASP A CA 1
ATOM 514 C C . ASP A 1 68 ? -11.054 4.849 14.677 1.00 97.12 68 ASP A C 1
ATOM 516 O O . A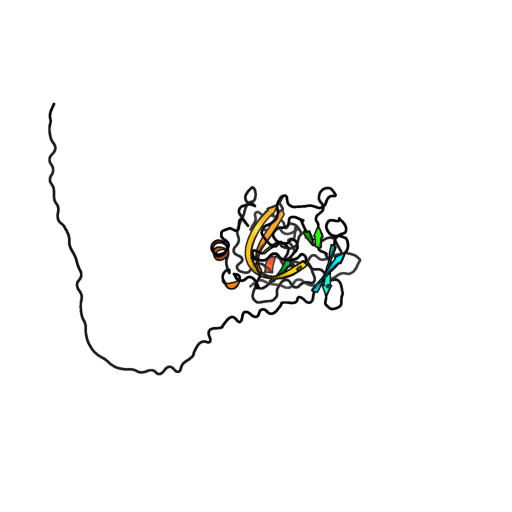SP A 1 68 ? -11.886 4.068 14.221 1.00 97.12 68 ASP A O 1
ATOM 520 N N . TYR A 1 69 ? -10.364 5.685 13.891 1.00 98.50 69 TYR A N 1
ATOM 521 C CA . TYR A 1 69 ? -10.552 5.735 12.441 1.00 98.50 69 TYR A CA 1
ATOM 522 C C . TYR A 1 69 ? -10.205 4.403 11.773 1.00 98.50 69 TYR A C 1
ATOM 524 O O . TYR A 1 69 ? -9.111 3.861 11.973 1.00 98.50 69 TYR A O 1
ATOM 532 N N . ARG A 1 70 ? -11.123 3.887 10.955 1.00 98.50 70 ARG A N 1
ATOM 533 C CA . ARG A 1 70 ? -10.967 2.654 10.178 1.00 98.50 70 ARG A CA 1
ATOM 534 C C . ARG A 1 70 ? -11.525 2.830 8.775 1.00 98.50 70 ARG A C 1
ATOM 536 O O . ARG A 1 70 ? -12.612 3.373 8.595 1.00 98.50 70 ARG A O 1
ATOM 543 N N . VAL A 1 71 ? -10.823 2.276 7.791 1.00 98.62 71 VAL A N 1
ATOM 544 C CA . VAL A 1 71 ? -11.326 2.123 6.422 1.00 98.62 71 VAL A CA 1
ATOM 545 C C . VAL A 1 71 ? -11.615 0.646 6.179 1.00 98.62 71 VAL A C 1
ATOM 547 O O . VAL A 1 71 ? -10.706 -0.173 6.032 1.00 98.62 71 VAL A O 1
ATOM 550 N N . PHE A 1 72 ? -12.898 0.297 6.171 1.00 98.38 72 PHE A N 1
ATOM 551 C CA . PHE A 1 72 ? -13.380 -1.042 5.851 1.00 98.38 72 PHE A CA 1
ATOM 552 C C . PHE A 1 72 ? -13.623 -1.199 4.354 1.00 98.38 72 PHE A C 1
ATOM 554 O O . PHE A 1 72 ? -13.887 -0.232 3.646 1.00 98.38 72 PHE A O 1
ATOM 561 N N . PHE A 1 73 ? -13.618 -2.449 3.900 1.00 97.69 73 PHE A N 1
ATOM 562 C CA . PHE A 1 73 ? -13.961 -2.828 2.537 1.00 97.69 73 PHE A CA 1
ATOM 563 C C . PHE A 1 73 ? -15.283 -3.590 2.555 1.00 97.69 73 PHE A C 1
ATOM 565 O O . PHE A 1 73 ? -15.484 -4.471 3.391 1.00 97.69 73 PHE A O 1
ATOM 572 N N . VAL A 1 74 ? -16.197 -3.263 1.647 1.00 96.12 74 VAL A N 1
ATOM 573 C CA . VAL A 1 74 ? -17.510 -3.903 1.521 1.00 96.12 74 VAL A CA 1
ATOM 574 C C . VAL A 1 74 ? -17.725 -4.375 0.097 1.00 96.12 74 VAL A C 1
ATOM 576 O O . VAL A 1 74 ? -17.433 -3.654 -0.849 1.00 96.12 74 VAL A O 1
ATOM 579 N N . ASN A 1 75 ? -18.238 -5.589 -0.077 1.00 92.44 75 ASN A N 1
ATOM 580 C CA . ASN A 1 75 ? -18.564 -6.089 -1.407 1.00 92.44 75 ASN A CA 1
ATOM 581 C C . ASN A 1 75 ? -19.875 -5.474 -1.947 1.00 92.44 75 ASN A C 1
ATOM 583 O O . ASN A 1 75 ? -20.592 -4.776 -1.232 1.00 92.44 75 ASN A O 1
ATOM 587 N N . ASN A 1 76 ? -20.256 -5.810 -3.182 1.00 89.19 76 ASN A N 1
ATOM 588 C CA . ASN A 1 76 ? -21.515 -5.355 -3.799 1.00 89.19 76 ASN A CA 1
ATOM 589 C C . ASN A 1 76 ? -22.797 -5.702 -3.011 1.00 89.19 76 ASN A C 1
ATOM 591 O O . ASN A 1 76 ? -23.838 -5.098 -3.251 1.00 89.19 76 ASN A O 1
ATOM 595 N N . SER A 1 77 ? -22.749 -6.674 -2.094 1.00 89.81 77 SER A N 1
ATOM 596 C CA . SER A 1 77 ? -23.877 -7.013 -1.212 1.00 89.81 77 SER A CA 1
ATOM 597 C C . SER A 1 77 ? -23.894 -6.212 0.099 1.00 89.81 77 SER A C 1
ATOM 599 O O . SER A 1 77 ? -24.767 -6.428 0.933 1.00 89.81 77 SER A O 1
ATOM 601 N N . GLY A 1 78 ? -22.924 -5.314 0.304 1.00 90.56 78 GLY A N 1
ATOM 602 C CA . GLY A 1 78 ? -22.741 -4.543 1.536 1.00 90.56 78 GLY A CA 1
ATOM 603 C C . GLY A 1 78 ? -22.056 -5.316 2.668 1.00 90.56 78 GLY A C 1
ATOM 604 O O . GLY A 1 78 ? -21.943 -4.806 3.781 1.00 90.56 78 GLY A O 1
ATOM 605 N N . LYS A 1 79 ? -21.585 -6.545 2.419 1.00 93.38 79 LYS A N 1
ATOM 606 C CA . LYS A 1 79 ? -20.888 -7.353 3.427 1.00 93.38 79 LYS A CA 1
ATOM 607 C C . LYS A 1 79 ? -19.424 -6.924 3.518 1.00 93.38 79 LYS A C 1
ATOM 609 O O . LYS A 1 79 ? -18.757 -6.844 2.486 1.00 93.38 79 LYS A O 1
ATOM 614 N N . LYS A 1 80 ? -18.924 -6.721 4.745 1.00 95.12 80 LYS A N 1
ATOM 615 C CA . LYS A 1 80 ? -17.497 -6.473 5.003 1.00 95.12 80 LYS A CA 1
ATOM 616 C C . LYS A 1 80 ? -16.639 -7.630 4.481 1.00 95.12 80 LYS A C 1
ATOM 618 O O . LYS A 1 80 ? -16.985 -8.799 4.667 1.00 95.12 80 LYS A O 1
ATOM 623 N N . VAL A 1 81 ? -15.537 -7.280 3.835 1.00 95.88 81 VAL A N 1
ATOM 624 C CA . VAL A 1 81 ? -14.512 -8.189 3.318 1.00 95.88 81 VAL A CA 1
ATOM 625 C C . VAL A 1 81 ? -13.140 -7.709 3.775 1.00 95.88 81 VAL A C 1
ATOM 627 O O . VAL A 1 81 ? -12.950 -6.525 4.048 1.00 95.88 81 VAL A O 1
ATOM 630 N N . SER A 1 82 ? -12.195 -8.633 3.876 1.00 97.31 82 SER A N 1
ATOM 631 C CA . SER A 1 82 ? -10.814 -8.348 4.240 1.00 97.31 82 SER A CA 1
ATOM 632 C C . SER A 1 82 ? -10.007 -7.914 3.014 1.00 97.31 82 SER A C 1
ATOM 634 O O . SER A 1 82 ? -9.902 -8.697 2.064 1.00 97.31 82 SER A O 1
ATOM 636 N N . PRO A 1 83 ? -9.386 -6.716 3.011 1.00 97.12 83 PRO A N 1
ATOM 637 C CA . PRO A 1 83 ? -8.468 -6.340 1.946 1.00 97.12 83 PRO A CA 1
ATOM 638 C C . PRO A 1 83 ? -7.247 -7.255 1.878 1.00 97.12 83 PRO A C 1
ATOM 640 O O . PRO A 1 83 ? -6.729 -7.473 0.791 1.00 97.12 83 PRO A O 1
ATOM 643 N N . TRP A 1 84 ? -6.824 -7.843 3.001 1.00 97.62 84 TRP A N 1
ATOM 644 C CA . TRP A 1 84 ? -5.721 -8.797 3.020 1.00 97.62 84 TRP A CA 1
ATOM 645 C C . TRP A 1 84 ? -6.134 -10.170 2.476 1.00 97.62 84 TRP A C 1
ATOM 647 O O . TRP A 1 84 ? -5.413 -10.757 1.678 1.00 97.62 84 TRP A O 1
ATOM 657 N N . HIS A 1 85 ? -7.285 -10.715 2.866 1.00 95.56 85 HIS A N 1
ATOM 658 C CA . HIS A 1 85 ? -7.605 -12.121 2.593 1.00 95.56 85 HIS A CA 1
ATOM 659 C C . HIS A 1 85 ? -8.565 -12.342 1.419 1.00 95.56 85 HIS A C 1
ATOM 661 O O . HIS A 1 85 ? -8.433 -13.340 0.702 1.00 95.56 85 HIS A O 1
ATOM 667 N 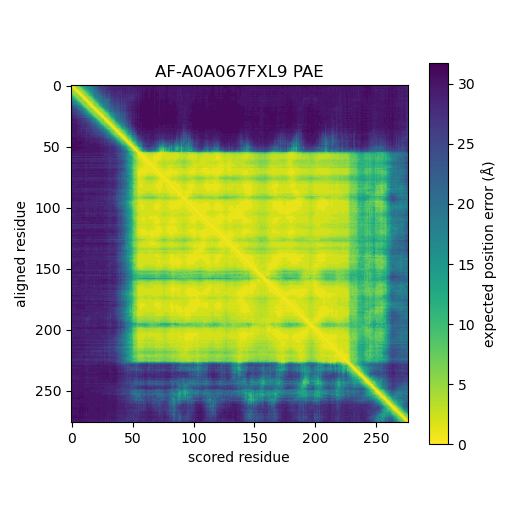N . ASP A 1 86 ? -9.526 -11.442 1.211 1.00 94.94 86 ASP A N 1
ATOM 668 C CA . ASP A 1 86 ? -10.651 -11.665 0.293 1.00 94.94 86 ASP A CA 1
ATOM 669 C C . ASP A 1 86 ? -10.434 -11.041 -1.092 1.00 94.94 86 ASP A C 1
ATOM 671 O O . ASP A 1 86 ? -11.042 -11.487 -2.069 1.00 94.94 86 ASP A O 1
ATOM 675 N N . ILE A 1 87 ? -9.554 -10.041 -1.211 1.00 93.56 87 ILE A N 1
ATOM 676 C CA . ILE A 1 87 ? -9.161 -9.486 -2.512 1.00 93.56 87 ILE A CA 1
ATOM 677 C C . ILE A 1 87 ? -8.198 -10.473 -3.195 1.00 93.56 87 ILE A C 1
ATOM 679 O O . ILE A 1 87 ? -7.190 -10.848 -2.599 1.00 93.56 87 ILE A O 1
ATOM 683 N N . PRO A 1 88 ? -8.462 -10.911 -4.441 1.00 93.62 88 PRO A N 1
ATOM 684 C CA . PRO A 1 88 ? -7.551 -11.805 -5.152 1.00 93.62 88 PRO A CA 1
ATOM 685 C C . PRO A 1 88 ? -6.194 -11.143 -5.402 1.00 93.62 88 PRO A C 1
ATOM 687 O O . PRO A 1 88 ? -6.162 -10.017 -5.888 1.00 93.62 88 PRO A O 1
ATOM 690 N N . LEU A 1 89 ? -5.085 -11.845 -5.163 1.00 93.06 89 LEU A N 1
ATOM 691 C CA . LEU A 1 89 ? -3.747 -11.340 -5.503 1.00 93.06 89 LEU A CA 1
ATOM 692 C C . LEU A 1 89 ? -3.561 -11.139 -7.013 1.00 93.06 89 LEU A C 1
ATOM 694 O O . LEU A 1 89 ? -3.193 -10.057 -7.466 1.00 93.06 89 LEU A O 1
ATOM 698 N N . GLN A 1 90 ? -3.807 -12.192 -7.794 1.00 91.25 90 GLN A N 1
ATOM 699 C CA . GLN A 1 90 ? -3.504 -12.237 -9.226 1.00 91.25 90 GLN A CA 1
ATOM 700 C C . GLN A 1 90 ? -4.771 -12.116 -10.067 1.00 91.25 90 GLN A C 1
ATOM 702 O O . GLN A 1 90 ? -5.796 -12.725 -9.761 1.00 91.25 90 GLN A O 1
ATOM 707 N N . LEU A 1 91 ? -4.669 -11.378 -11.170 1.00 90.19 91 LEU A N 1
ATOM 708 C CA . LEU A 1 91 ? -5.729 -11.230 -12.169 1.00 90.19 91 LEU A CA 1
ATOM 709 C C . LEU A 1 91 ? -5.436 -11.990 -13.475 1.00 90.19 91 LEU A C 1
ATOM 711 O O . LEU A 1 91 ? -6.277 -12.000 -14.370 1.00 90.19 91 LEU A O 1
ATOM 715 N N . GLY A 1 92 ? -4.267 -12.631 -13.574 1.00 87.69 92 GLY A N 1
ATOM 716 C CA . GLY A 1 92 ? -3.755 -13.250 -14.800 1.00 87.69 92 GLY A CA 1
ATOM 717 C C . GLY A 1 92 ? -2.765 -12.348 -15.543 1.00 87.69 92 GLY A C 1
ATOM 718 O O . GLY A 1 92 ? -2.632 -11.168 -15.228 1.00 87.69 92 GLY A O 1
ATOM 719 N N . ASP A 1 93 ? -2.031 -12.918 -16.501 1.00 89.25 93 ASP A N 1
ATOM 720 C CA . ASP A 1 93 ? -1.112 -12.200 -17.405 1.00 89.25 93 ASP A CA 1
ATOM 721 C C . ASP A 1 93 ? -0.062 -11.306 -16.708 1.00 89.25 93 ASP A C 1
ATOM 723 O O . ASP A 1 93 ? 0.308 -10.246 -17.210 1.00 89.25 93 ASP A O 1
ATOM 727 N N . GLY A 1 94 ? 0.417 -11.721 -15.529 1.00 87.81 94 GLY A N 1
ATOM 728 C CA . GLY A 1 94 ? 1.389 -10.948 -14.743 1.00 87.81 94 GLY A CA 1
ATOM 729 C C . GLY A 1 94 ? 0.813 -9.677 -14.105 1.00 87.81 94 GLY A C 1
ATOM 730 O O . GLY A 1 94 ? 1.573 -8.798 -13.702 1.00 87.81 94 GLY A O 1
ATOM 731 N N . VAL A 1 95 ? -0.515 -9.571 -14.014 1.00 93.44 95 VAL A N 1
ATOM 732 C CA . VAL A 1 95 ? -1.228 -8.447 -13.400 1.00 93.44 95 VAL A CA 1
ATOM 733 C C . VAL A 1 95 ? -1.683 -8.806 -11.990 1.00 93.44 95 VAL A C 1
ATOM 735 O O . VAL A 1 95 ? -2.257 -9.874 -11.755 1.00 93.44 95 VAL A O 1
ATOM 738 N N . PHE A 1 96 ? -1.472 -7.874 -11.065 1.00 95.69 96 PHE A N 1
ATOM 739 C CA . PHE A 1 96 ? -1.752 -8.038 -9.643 1.00 95.69 96 PHE A CA 1
ATOM 740 C C . PHE A 1 96 ? -2.683 -6.936 -9.143 1.00 95.69 96 PHE A C 1
ATOM 742 O O . PHE A 1 96 ? -2.666 -5.814 -9.661 1.00 95.69 96 PHE A O 1
ATOM 749 N N . ASN A 1 97 ? -3.490 -7.258 -8.134 1.00 97.06 97 ASN A N 1
ATOM 750 C CA . ASN A 1 97 ? -4.176 -6.250 -7.338 1.00 97.06 97 ASN A CA 1
ATOM 751 C C . ASN A 1 97 ? -3.214 -5.667 -6.312 1.00 97.06 97 ASN A C 1
ATOM 753 O O . ASN A 1 97 ? -2.549 -6.408 -5.601 1.00 97.06 97 ASN A O 1
ATOM 757 N N . PHE A 1 98 ? -3.203 -4.347 -6.212 1.00 97.69 98 PHE A N 1
ATOM 758 C CA . PHE A 1 98 ? -2.490 -3.580 -5.202 1.00 97.69 98 PHE A CA 1
ATOM 759 C C . PHE A 1 98 ? -3.509 -2.771 -4.405 1.00 97.69 98 PHE A C 1
ATOM 761 O O . PHE A 1 98 ? -4.328 -2.076 -5.009 1.00 97.69 98 PHE A O 1
ATOM 768 N N . VAL A 1 99 ? -3.476 -2.874 -3.077 1.00 98.31 99 VAL A N 1
ATOM 769 C CA . VAL A 1 99 ? -4.346 -2.103 -2.181 1.00 98.31 99 VAL A CA 1
ATOM 770 C C . VAL A 1 99 ? -3.564 -0.899 -1.676 1.00 98.31 99 VAL A C 1
ATOM 772 O O . VAL A 1 99 ? -2.546 -1.062 -1.012 1.00 98.31 99 VAL A O 1
ATOM 775 N N . VAL A 1 100 ? -4.034 0.307 -1.990 1.00 98.69 100 VAL A N 1
ATOM 776 C CA . VAL A 1 100 ? -3.392 1.551 -1.552 1.00 98.69 100 VAL A CA 1
ATOM 777 C C . VAL A 1 100 ? -3.700 1.799 -0.079 1.00 98.69 100 VAL A C 1
ATOM 779 O O . VAL A 1 100 ? -4.862 1.877 0.312 1.00 98.69 100 VAL A O 1
ATOM 782 N N . GLU A 1 101 ? -2.671 2.021 0.724 1.00 98.75 101 GLU A N 1
ATOM 783 C CA . GLU A 1 101 ? -2.795 2.377 2.139 1.00 98.75 101 GLU A CA 1
ATOM 784 C C . GLU A 1 101 ? -2.390 3.829 2.368 1.00 98.75 101 GLU A C 1
ATOM 786 O O . GLU A 1 101 ? -3.134 4.588 2.986 1.00 98.75 101 GLU A O 1
ATOM 791 N N . ILE A 1 102 ? -1.258 4.248 1.796 1.00 98.69 102 ILE A N 1
ATOM 792 C CA . ILE A 1 102 ? -0.706 5.593 1.960 1.00 98.69 102 ILE A CA 1
ATOM 793 C C . ILE A 1 102 ? -0.642 6.280 0.591 1.00 98.69 102 ILE A C 1
ATOM 795 O O . ILE A 1 102 ? 0.145 5.894 -0.279 1.00 98.69 102 ILE A O 1
ATOM 799 N N . PRO A 1 103 ? -1.463 7.318 0.367 1.00 98.56 103 PRO A N 1
ATOM 800 C CA . PRO A 1 103 ? -1.398 8.128 -0.836 1.00 98.56 103 PRO A CA 1
ATOM 801 C C . PRO A 1 103 ? -0.030 8.781 -1.029 1.00 98.56 103 PRO A C 1
ATOM 803 O O . PRO A 1 103 ? 0.565 9.298 -0.079 1.00 98.56 103 PRO A O 1
ATOM 806 N N . LYS A 1 104 ? 0.400 8.889 -2.286 1.00 97.00 104 LYS A N 1
ATOM 807 C CA . LYS A 1 104 ? 1.499 9.773 -2.684 1.00 97.00 104 LYS A CA 1
ATOM 808 C C . LYS A 1 104 ? 1.315 11.182 -2.112 1.00 97.00 104 LYS A C 1
ATOM 810 O O . LYS A 1 104 ? 0.197 11.689 -2.051 1.00 97.00 104 LYS A O 1
ATOM 815 N N . GLU A 1 105 ? 2.413 11.816 -1.715 1.00 96.44 105 GLU A N 1
ATOM 816 C CA . GLU A 1 105 ? 2.452 13.148 -1.096 1.00 96.44 105 GLU A CA 1
ATOM 817 C C . GLU A 1 105 ? 1.646 13.232 0.214 1.00 96.44 105 GLU A C 1
ATOM 819 O O . GLU A 1 105 ? 0.976 14.231 0.498 1.00 96.44 105 GLU A O 1
ATOM 824 N N . SER A 1 106 ? 1.700 12.174 1.025 1.00 97.44 106 SER A N 1
ATOM 825 C CA . SER A 1 106 ? 1.146 12.141 2.383 1.00 97.44 106 SER A CA 1
ATOM 826 C C . SER A 1 106 ? 2.118 11.490 3.372 1.00 97.44 106 SER A C 1
ATOM 828 O O . SER A 1 106 ? 3.131 10.922 2.963 1.00 97.44 106 SER A O 1
ATOM 830 N N . SER A 1 107 ? 1.852 11.628 4.673 1.00 97.12 107 SER A N 1
ATOM 831 C CA . SER A 1 107 ? 2.752 11.168 5.741 1.00 97.12 107 SER A CA 1
ATOM 832 C C . SER A 1 107 ? 2.078 10.321 6.820 1.00 97.12 107 SER A C 1
ATOM 834 O O . SER A 1 107 ? 2.787 9.753 7.646 1.00 97.12 107 SER A O 1
ATOM 836 N N . ALA A 1 108 ? 0.746 10.213 6.847 1.00 98.31 108 ALA A N 1
ATOM 837 C CA . ALA A 1 108 ? 0.060 9.334 7.793 1.00 98.31 108 ALA A CA 1
ATOM 838 C C . ALA A 1 108 ? 0.459 7.879 7.508 1.00 98.31 108 ALA A C 1
ATOM 840 O O . ALA A 1 108 ? 0.256 7.404 6.391 1.00 98.31 108 ALA A O 1
ATOM 841 N N . LYS A 1 109 ? 1.050 7.183 8.490 1.00 98.06 109 LYS A N 1
ATOM 842 C CA . LYS A 1 109 ? 1.407 5.767 8.326 1.00 98.06 109 LYS A CA 1
ATOM 843 C C . LYS A 1 109 ? 0.145 4.928 8.484 1.00 98.06 109 LYS A C 1
ATOM 845 O O . LYS A 1 109 ? -0.198 4.537 9.593 1.00 98.06 109 LYS A O 1
ATOM 850 N N . MET A 1 110 ? -0.568 4.753 7.382 1.00 98.62 110 MET A N 1
ATOM 851 C CA . MET A 1 110 ? -1.732 3.881 7.287 1.00 98.62 110 MET A CA 1
ATOM 852 C C . MET A 1 110 ? -1.276 2.472 6.928 1.00 98.62 110 MET A C 1
ATOM 854 O O . MET A 1 110 ? -0.368 2.328 6.116 1.00 98.62 110 MET A O 1
ATOM 858 N N . GLU A 1 111 ? -1.918 1.471 7.509 1.00 98.38 111 GLU A N 1
ATOM 859 C CA . GLU A 1 111 ? -1.614 0.059 7.292 1.00 98.38 111 GLU A CA 1
ATOM 860 C C . GLU A 1 111 ? -2.852 -0.797 7.543 1.00 98.38 111 GLU A C 1
ATOM 862 O O . GLU A 1 111 ? -3.773 -0.416 8.279 1.00 98.38 111 GLU A O 1
ATOM 867 N N . VAL A 1 112 ? -2.882 -1.973 6.939 1.00 98.38 112 VAL A N 1
ATOM 868 C CA . VAL A 1 112 ? -3.874 -2.988 7.236 1.00 98.38 112 VAL A CA 1
ATOM 869 C C . VAL A 1 112 ? -3.720 -3.467 8.683 1.00 98.38 112 VAL A C 1
ATOM 871 O O . VAL A 1 112 ? -2.645 -3.826 9.150 1.00 98.38 112 VAL A O 1
ATOM 874 N N . ALA A 1 113 ? -4.825 -3.501 9.420 1.00 98.19 113 ALA A N 1
ATOM 875 C CA . ALA A 1 113 ? -4.863 -4.011 10.782 1.00 98.19 113 ALA A CA 1
ATOM 876 C C . ALA A 1 113 ? -4.873 -5.548 10.766 1.00 98.19 113 ALA A C 1
ATOM 878 O O . ALA A 1 113 ? -5.938 -6.170 10.794 1.00 98.19 113 ALA A O 1
ATOM 879 N N . THR A 1 114 ? -3.694 -6.171 10.698 1.00 96.62 114 THR A N 1
ATOM 880 C CA . THR A 1 114 ? -3.523 -7.639 10.648 1.00 96.62 114 THR A CA 1
ATOM 881 C C . THR A 1 114 ? -4.063 -8.367 11.890 1.00 96.62 114 THR A C 1
ATOM 883 O O . THR A 1 114 ? -4.274 -9.582 11.862 1.00 96.62 114 THR A O 1
ATOM 886 N N . ASP A 1 115 ? -4.326 -7.623 12.965 1.00 96.19 115 ASP A N 1
ATOM 887 C CA . ASP A 1 115 ? -4.845 -8.066 14.257 1.00 96.19 115 ASP A CA 1
ATOM 888 C C . ASP A 1 115 ? -6.362 -7.851 14.445 1.00 96.19 115 ASP A C 1
ATOM 890 O O . ASP A 1 115 ? -6.930 -8.311 15.438 1.00 96.19 115 ASP A O 1
ATOM 894 N N . GLU A 1 116 ? -7.042 -7.190 13.502 1.00 97.56 116 GLU A N 1
ATOM 895 C CA . GLU A 1 116 ? -8.466 -6.850 13.597 1.00 97.56 116 GLU A CA 1
ATOM 896 C C . GLU A 1 116 ? -9.343 -7.651 12.619 1.00 97.56 116 GLU A C 1
ATOM 898 O O . GLU A 1 116 ? -8.939 -8.049 11.523 1.00 97.56 116 GLU A O 1
ATOM 903 N N . LEU A 1 117 ? -10.606 -7.876 12.998 1.00 96.94 117 LEU A N 1
ATOM 904 C CA . LEU A 1 117 ? -11.561 -8.585 12.146 1.00 96.94 117 LEU A CA 1
ATOM 905 C C . LEU A 1 117 ? -11.838 -7.792 10.861 1.00 96.94 117 LEU A C 1
ATOM 907 O O . LEU A 1 117 ? -12.085 -6.588 10.905 1.00 96.94 117 LEU A O 1
ATOM 911 N N . TYR A 1 118 ? -11.855 -8.496 9.726 1.00 96.88 118 TYR A N 1
ATOM 912 C CA . TYR A 1 118 ? -11.938 -7.914 8.379 1.00 96.88 118 TYR A CA 1
ATOM 913 C C . TYR A 1 118 ? -10.751 -7.025 8.001 1.00 96.88 118 TYR A C 1
ATOM 915 O O . TYR A 1 118 ? -10.818 -6.380 6.962 1.00 96.88 118 TYR A O 1
ATOM 923 N N . THR A 1 119 ? -9.689 -6.998 8.811 1.00 98.38 119 THR A N 1
ATOM 924 C CA . THR A 1 119 ? -8.412 -6.339 8.521 1.00 98.38 119 THR A CA 1
ATOM 925 C C . THR A 1 119 ? -8.586 -4.947 7.881 1.00 98.38 119 THR A C 1
ATOM 927 O O . THR A 1 119 ? -8.148 -4.745 6.748 1.00 98.38 119 THR A O 1
ATOM 930 N N . PRO A 1 120 ? -9.320 -4.005 8.506 1.00 98.62 120 PRO A N 1
ATOM 931 C CA . PRO A 1 120 ? -9.479 -2.654 7.965 1.00 98.62 120 PRO A CA 1
ATOM 932 C C . PRO A 1 120 ? -8.132 -1.935 7.873 1.00 98.62 120 PRO A C 1
ATOM 934 O O . PRO A 1 120 ? -7.196 -2.287 8.584 1.00 98.62 120 PRO A O 1
ATOM 937 N N . ILE A 1 121 ? -8.045 -0.878 7.069 1.00 98.81 121 ILE A N 1
ATOM 938 C CA . ILE A 1 121 ? -6.889 0.025 7.131 1.00 98.81 121 ILE A CA 1
ATOM 939 C C . ILE A 1 121 ? -7.063 0.957 8.338 1.00 98.81 121 ILE A C 1
ATOM 941 O O . ILE A 1 121 ? -8.133 1.545 8.526 1.00 98.81 121 ILE A O 1
ATOM 945 N N . LYS A 1 122 ? -6.014 1.098 9.149 1.00 98.50 122 LYS A N 1
ATOM 946 C CA . LYS A 1 122 ? -5.922 2.021 10.290 1.00 98.50 122 LYS A CA 1
ATOM 947 C C . LYS A 1 122 ? -4.601 2.776 10.250 1.00 98.50 122 LYS A C 1
ATOM 949 O O . LYS A 1 122 ? -3.697 2.409 9.512 1.00 98.50 122 LYS A O 1
ATOM 954 N N . GLN A 1 123 ? -4.485 3.838 11.035 1.00 98.69 123 GLN A N 1
ATOM 955 C CA . GLN A 1 123 ? -3.200 4.506 11.210 1.00 98.69 123 GLN A CA 1
ATOM 956 C C . GLN A 1 123 ? -2.399 3.821 12.323 1.00 98.69 123 GLN A C 1
ATOM 958 O O . GLN A 1 123 ? -2.938 3.568 13.402 1.00 98.69 123 GLN A O 1
ATOM 963 N N . ASP A 1 124 ? -1.115 3.572 12.072 1.00 97.31 124 ASP A N 1
ATOM 964 C CA . ASP A 1 124 ? -0.166 3.036 13.050 1.00 97.31 124 ASP A CA 1
ATOM 965 C C . ASP A 1 124 ? -0.097 3.958 14.286 1.00 97.31 124 ASP A C 1
ATOM 967 O O . ASP A 1 124 ? -0.190 5.191 14.195 1.00 97.31 124 ASP A O 1
ATOM 971 N N . ILE A 1 125 ? 0.090 3.365 15.463 1.00 96.75 125 ILE A N 1
ATOM 972 C CA . ILE A 1 125 ? 0.156 4.053 16.750 1.00 96.75 125 ILE A CA 1
ATOM 973 C C . ILE A 1 125 ? 1.530 3.814 17.373 1.00 96.75 125 ILE A C 1
ATOM 975 O O . ILE A 1 125 ? 1.859 2.723 17.829 1.00 96.75 125 ILE A O 1
ATOM 979 N N . LYS A 1 126 ? 2.309 4.887 17.535 1.00 94.00 126 LYS A N 1
ATOM 980 C CA . LYS A 1 126 ? 3.606 4.848 18.222 1.00 94.00 126 LYS A CA 1
ATOM 981 C C . LYS A 1 126 ? 3.546 5.673 19.501 1.00 94.00 126 LYS A C 1
ATOM 983 O O . LYS A 1 126 ? 3.304 6.877 19.470 1.00 94.00 126 LYS A O 1
ATOM 988 N N . LYS A 1 127 ? 3.799 5.030 20.648 1.00 94.75 127 LYS A N 1
ATOM 989 C CA . LYS A 1 127 ? 3.752 5.660 21.988 1.00 94.75 127 LYS A CA 1
ATOM 990 C C . LYS A 1 127 ? 2.396 6.328 22.288 1.00 94.75 127 LYS A C 1
ATOM 992 O O . LYS A 1 127 ? 2.349 7.444 22.803 1.00 94.75 127 LYS A O 1
ATOM 997 N N . GLY A 1 128 ? 1.303 5.651 21.929 1.00 95.31 128 GLY A N 1
ATOM 998 C CA . GLY A 1 128 ? -0.069 6.118 22.169 1.00 95.31 128 GLY A CA 1
ATOM 999 C C . GLY A 1 128 ? -0.515 7.293 21.294 1.00 95.31 128 GLY A C 1
ATOM 1000 O O . GLY A 1 128 ? -1.544 7.899 21.577 1.00 95.31 128 GLY A O 1
ATOM 1001 N N . LYS A 1 129 ? 0.252 7.644 20.254 1.00 97.19 129 LYS A N 1
ATOM 1002 C CA . LYS A 1 129 ? -0.078 8.705 19.298 1.00 97.19 129 LYS A CA 1
ATOM 1003 C C . LYS A 1 129 ? -0.068 8.160 17.878 1.00 97.19 129 LYS A C 1
ATOM 1005 O O . LYS A 1 129 ? 0.735 7.282 17.566 1.00 97.19 129 LYS A O 1
ATOM 1010 N N . LEU A 1 130 ? -0.918 8.734 17.033 1.00 98.12 130 LEU A N 1
ATOM 1011 C CA . LEU A 1 130 ? -0.931 8.475 15.597 1.00 98.12 130 LEU A CA 1
ATOM 1012 C C . LEU A 1 130 ? 0.454 8.730 14.997 1.00 98.12 130 LEU A C 1
ATOM 1014 O O . LEU A 1 130 ? 1.073 9.770 15.249 1.00 98.12 130 LEU A O 1
ATOM 1018 N N . ARG A 1 131 ? 0.958 7.760 14.236 1.00 98.25 131 ARG A N 1
ATOM 1019 C CA . ARG A 1 131 ? 2.287 7.814 13.635 1.00 98.25 131 ARG A CA 1
ATOM 1020 C C . ARG A 1 131 ? 2.227 8.490 12.272 1.00 98.25 131 ARG A C 1
ATOM 1022 O O . ARG A 1 131 ? 1.416 8.155 11.410 1.00 98.25 131 ARG A O 1
ATOM 1029 N N . TYR A 1 132 ? 3.160 9.410 12.077 1.00 97.19 132 TYR A N 1
ATOM 1030 C CA . TYR A 1 132 ? 3.427 10.055 10.802 1.00 97.19 132 TYR A CA 1
ATOM 1031 C C . TYR A 1 132 ? 4.886 9.820 10.422 1.00 97.19 132 TYR A C 1
ATOM 1033 O O . TYR A 1 132 ? 5.768 9.805 11.289 1.00 97.19 132 TYR A O 1
ATOM 1041 N N . TYR A 1 133 ? 5.148 9.649 9.131 1.00 92.69 133 TYR A N 1
ATOM 1042 C CA . TYR A 1 133 ? 6.494 9.770 8.596 1.00 92.69 133 TYR A CA 1
ATOM 1043 C C . TYR A 1 133 ? 7.010 11.205 8.791 1.00 92.69 133 TYR A C 1
ATOM 1045 O O . TYR A 1 133 ? 6.229 12.158 8.759 1.00 92.69 133 TYR A O 1
ATOM 1053 N N . PRO A 1 134 ? 8.330 11.391 8.979 1.00 91.94 134 PRO A N 1
ATOM 1054 C CA . PRO A 1 134 ? 8.923 12.719 9.155 1.00 91.94 134 PRO A CA 1
ATOM 1055 C C . PRO A 1 134 ? 8.885 13.581 7.879 1.00 91.94 134 PRO A C 1
ATOM 1057 O O . PRO A 1 134 ? 9.224 14.761 7.927 1.00 91.94 134 PRO A O 1
ATOM 1060 N N . TYR A 1 135 ? 8.488 13.002 6.746 1.00 89.31 135 TYR A N 1
ATOM 1061 C CA . TYR A 1 135 ? 8.306 13.648 5.451 1.00 89.31 135 TYR A CA 1
ATOM 1062 C C . TYR A 1 135 ? 7.143 12.986 4.701 1.00 89.31 135 TYR A C 1
ATOM 1064 O O . TYR A 1 135 ? 6.723 11.879 5.041 1.00 89.31 135 TYR A O 1
ATOM 1072 N N . ASN A 1 136 ? 6.636 13.656 3.665 1.00 92.25 136 ASN A N 1
ATOM 1073 C CA . ASN A 1 136 ? 5.660 13.054 2.763 1.00 92.25 136 ASN A CA 1
ATOM 1074 C C . ASN A 1 136 ? 6.353 12.050 1.835 1.00 92.25 136 ASN A C 1
ATOM 1076 O O . ASN A 1 136 ? 7.401 12.359 1.264 1.00 92.25 136 ASN A O 1
ATOM 1080 N N . ILE A 1 137 ? 5.759 10.872 1.657 1.00 91.50 137 ILE A N 1
ATOM 1081 C CA . ILE A 1 137 ? 6.242 9.895 0.676 1.00 91.50 137 ILE A CA 1
ATOM 1082 C C . ILE A 1 137 ? 5.927 10.371 -0.748 1.00 91.50 137 ILE A C 1
ATOM 1084 O O . ILE A 1 137 ? 4.951 11.085 -0.967 1.00 91.50 137 ILE A O 1
ATOM 1088 N N . ASN A 1 138 ? 6.730 9.969 -1.734 1.00 91.12 138 ASN A N 1
ATOM 1089 C CA . ASN A 1 138 ? 6.599 10.439 -3.124 1.00 91.12 138 ASN A CA 1
ATOM 1090 C C . ASN A 1 138 ? 5.993 9.392 -4.077 1.00 91.12 138 ASN A C 1
ATOM 1092 O O . ASN A 1 138 ? 6.034 9.558 -5.296 1.00 91.12 138 ASN A O 1
ATOM 1096 N N . TRP A 1 139 ? 5.420 8.324 -3.531 1.00 95.12 139 TRP A N 1
ATOM 1097 C CA . TRP A 1 139 ? 4.812 7.196 -4.240 1.00 95.12 139 TRP A CA 1
ATOM 1098 C C . TRP A 1 139 ? 3.526 6.788 -3.530 1.00 95.12 139 TRP A C 1
ATOM 1100 O O . TRP A 1 139 ? 3.337 7.129 -2.363 1.00 95.12 139 TRP A O 1
ATOM 1110 N N . ASN A 1 140 ? 2.637 6.080 -4.226 1.00 98.19 140 ASN A N 1
ATOM 1111 C CA . ASN A 1 140 ? 1.541 5.414 -3.530 1.00 98.19 140 ASN A CA 1
ATOM 1112 C C . ASN A 1 140 ? 2.105 4.142 -2.896 1.00 98.19 140 ASN A C 1
ATOM 1114 O O . ASN A 1 140 ? 2.915 3.449 -3.511 1.00 98.19 140 ASN A O 1
ATOM 1118 N N . TYR A 1 141 ? 1.699 3.860 -1.668 1.00 98.38 141 TYR A N 1
ATOM 1119 C CA . TYR A 1 141 ? 2.217 2.746 -0.889 1.00 98.38 141 TYR A CA 1
ATOM 1120 C C . TYR A 1 141 ? 1.074 1.911 -0.329 1.00 98.38 141 TYR A C 1
ATOM 1122 O O . TYR A 1 141 ? -0.017 2.435 -0.090 1.00 98.38 141 TYR A O 1
ATOM 1130 N N . GLY A 1 142 ? 1.320 0.625 -0.141 1.00 98.50 142 GLY A N 1
ATOM 1131 C CA . GLY A 1 142 ? 0.387 -0.310 0.465 1.00 98.50 142 GLY A CA 1
ATOM 1132 C C . GLY A 1 142 ? 0.851 -1.734 0.219 1.00 98.50 142 GLY A C 1
ATOM 1133 O O . GLY A 1 142 ? 2.051 -1.968 0.157 1.00 98.50 142 GLY A O 1
ATOM 1134 N N . LEU A 1 143 ? -0.080 -2.652 -0.038 1.00 98.19 143 LEU A N 1
ATOM 1135 C CA . LEU A 1 143 ? 0.224 -4.083 -0.025 1.00 98.19 143 LEU A CA 1
ATOM 1136 C C . LEU A 1 143 ? -0.269 -4.867 -1.240 1.00 98.19 143 LEU A C 1
ATOM 1138 O O . LEU A 1 143 ? -1.191 -4.465 -1.966 1.00 98.19 143 LEU A O 1
ATOM 1142 N N . PHE A 1 144 ? 0.299 -6.061 -1.392 1.00 98.06 144 PHE A N 1
ATOM 1143 C CA . PHE A 1 144 ? -0.282 -7.147 -2.170 1.00 98.06 144 PHE A CA 1
ATOM 1144 C C . PHE A 1 144 ? -1.164 -8.056 -1.302 1.00 98.06 144 PHE A C 1
ATOM 1146 O O . PHE A 1 144 ? -0.687 -8.650 -0.333 1.00 98.06 144 PHE A O 1
ATOM 1153 N N . PRO A 1 145 ? -2.455 -8.231 -1.642 1.00 96.19 145 PRO A N 1
ATOM 1154 C CA . PRO A 1 145 ? -3.352 -9.054 -0.847 1.00 96.19 145 PRO A CA 1
ATOM 1155 C C . PRO A 1 145 ? -2.978 -10.534 -0.979 1.00 96.19 145 PRO A C 1
ATOM 1157 O O . PRO A 1 145 ? -2.351 -10.949 -1.945 1.00 96.19 145 PRO A O 1
ATOM 1160 N N . GLN A 1 146 ? -3.379 -11.357 -0.016 1.00 95.44 146 GLN A N 1
ATOM 1161 C CA . GLN A 1 146 ? -3.108 -12.799 0.045 1.00 95.44 146 GLN A CA 1
ATOM 1162 C C . GLN A 1 146 ? -1.615 -13.162 0.024 1.00 95.44 146 GLN A C 1
ATOM 1164 O O . GLN A 1 146 ? -1.260 -14.288 -0.323 1.00 95.44 146 GLN A O 1
ATOM 1169 N N . THR A 1 147 ? -0.759 -12.225 0.423 1.00 95.31 147 THR A N 1
ATOM 1170 C CA . THR A 1 147 ? 0.660 -12.462 0.687 1.00 95.31 147 THR A CA 1
ATOM 1171 C C . THR A 1 147 ? 0.930 -12.386 2.181 1.00 95.31 147 THR A C 1
ATOM 1173 O O . THR A 1 147 ? 0.140 -11.801 2.924 1.00 95.31 147 THR A O 1
ATOM 1176 N N . TRP A 1 148 ? 2.006 -13.018 2.628 1.00 95.12 148 TRP A N 1
ATOM 1177 C CA . TRP A 1 148 ? 2.444 -12.951 4.016 1.00 95.12 148 TRP A CA 1
ATOM 1178 C C . TRP A 1 148 ? 3.921 -13.314 4.090 1.00 95.12 148 TRP A C 1
ATOM 1180 O O . TRP A 1 148 ? 4.325 -14.365 3.582 1.00 95.12 148 TRP A O 1
ATOM 1190 N N . GLU A 1 149 ? 4.710 -12.455 4.721 1.00 90.44 149 GLU A N 1
ATOM 1191 C CA . GLU A 1 149 ? 6.118 -12.704 4.991 1.00 90.44 149 GLU A CA 1
ATOM 1192 C C . GLU A 1 149 ? 6.253 -13.558 6.255 1.00 90.44 149 GLU A C 1
ATOM 1194 O O . GLU A 1 149 ? 6.242 -13.066 7.379 1.00 90.44 149 GLU A O 1
ATOM 1199 N N . ASP A 1 150 ? 6.313 -14.880 6.078 1.00 89.75 150 ASP A N 1
ATOM 1200 C CA . ASP A 1 150 ? 6.296 -15.832 7.193 1.00 89.75 150 ASP A CA 1
ATOM 1201 C C . ASP A 1 150 ? 7.549 -15.682 8.092 1.00 89.75 150 ASP A C 1
ATOM 1203 O O . ASP A 1 150 ? 8.666 -15.984 7.651 1.00 89.75 150 ASP A O 1
ATOM 1207 N N . PRO A 1 151 ? 7.394 -15.298 9.376 1.00 92.00 151 PRO A N 1
ATOM 1208 C CA . PRO A 1 151 ? 8.513 -15.099 10.298 1.00 92.00 151 PRO A CA 1
ATOM 1209 C C . PRO A 1 151 ? 9.153 -16.422 10.748 1.00 92.00 151 PRO A C 1
ATOM 1211 O O . PRO A 1 151 ? 10.155 -16.422 11.458 1.00 92.00 151 PRO A O 1
ATOM 1214 N N . SER A 1 152 ? 8.568 -17.574 10.400 1.00 90.75 152 SER A N 1
ATOM 1215 C CA . SER A 1 152 ? 9.094 -18.897 10.753 1.00 90.75 152 SER A CA 1
ATOM 1216 C C . SER A 1 152 ? 10.046 -19.475 9.705 1.00 90.75 152 SER A C 1
ATOM 1218 O O . SER A 1 152 ? 10.689 -20.499 9.958 1.00 90.75 152 SER A O 1
ATOM 1220 N N . PHE A 1 153 ? 10.173 -18.821 8.546 1.00 85.12 153 PHE A N 1
ATOM 1221 C CA . PHE A 1 153 ? 10.991 -19.292 7.437 1.00 85.12 153 PHE A CA 1
ATOM 1222 C C . PHE A 1 153 ? 12.128 -18.312 7.122 1.00 85.12 153 PHE A C 1
ATOM 1224 O O . PHE A 1 153 ? 11.902 -17.200 6.656 1.00 85.12 153 PHE A O 1
ATOM 1231 N N . ALA A 1 154 ? 13.369 -18.745 7.353 1.00 87.19 154 ALA A N 1
ATOM 1232 C CA . ALA A 1 154 ? 14.555 -17.960 7.027 1.00 87.19 154 ALA A CA 1
ATOM 1233 C C . ALA A 1 154 ? 14.811 -17.942 5.512 1.00 87.19 154 ALA A C 1
ATOM 1235 O O . ALA A 1 154 ? 14.856 -18.991 4.863 1.00 87.19 154 ALA A O 1
ATOM 1236 N N . ASN A 1 155 ? 15.058 -16.761 4.950 1.00 80.50 155 ASN A N 1
ATOM 1237 C CA . ASN A 1 155 ? 15.375 -16.601 3.538 1.00 80.50 155 ASN A CA 1
ATOM 1238 C C . ASN A 1 155 ? 16.884 -16.755 3.282 1.00 80.50 155 ASN A C 1
ATOM 1240 O O . ASN A 1 155 ? 17.688 -15.879 3.604 1.00 80.50 155 ASN A O 1
ATOM 1244 N N . SER A 1 156 ? 17.285 -17.858 2.646 1.00 83.50 156 SER A N 1
ATOM 1245 C CA . SER A 1 156 ? 18.697 -18.138 2.348 1.00 83.50 156 SER A CA 1
ATOM 1246 C C . SER A 1 156 ? 19.337 -17.173 1.343 1.00 83.50 156 SER A C 1
ATOM 1248 O O . SER A 1 156 ? 20.561 -17.079 1.292 1.00 83.50 156 SER A O 1
ATOM 1250 N N . GLU A 1 157 ? 18.547 -16.470 0.527 1.00 76.44 157 GLU A N 1
ATOM 1251 C CA . GLU A 1 157 ? 19.061 -15.509 -0.459 1.00 76.44 157 GLU A CA 1
ATOM 1252 C C . GLU A 1 157 ? 19.370 -14.133 0.145 1.00 76.44 157 GLU A C 1
ATOM 1254 O O . GLU A 1 157 ? 20.087 -13.340 -0.485 1.00 76.44 157 GLU A O 1
ATOM 1259 N N . VAL A 1 158 ? 18.856 -13.876 1.355 1.00 76.44 158 VAL A N 1
ATOM 1260 C CA . VAL A 1 158 ? 18.982 -12.615 2.096 1.00 76.44 158 VAL A CA 1
ATOM 1261 C C . VAL A 1 158 ? 19.473 -12.884 3.522 1.00 76.44 158 VAL A C 1
ATOM 12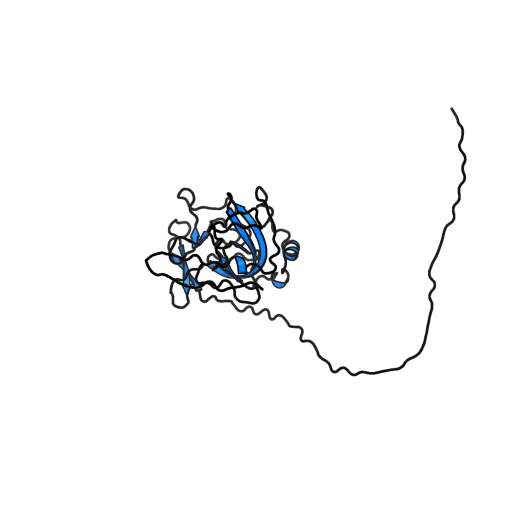63 O O . VAL A 1 158 ? 18.779 -12.651 4.504 1.00 76.44 158 VAL A O 1
ATOM 1266 N N . GLU A 1 159 ? 20.687 -13.428 3.629 1.00 80.69 159 GLU A N 1
ATOM 1267 C CA . GLU A 1 159 ? 21.419 -13.601 4.900 1.00 80.69 159 GLU A CA 1
ATOM 1268 C C . GLU A 1 159 ? 20.686 -14.417 5.985 1.00 80.69 159 GLU A C 1
ATOM 1270 O O . GLU A 1 159 ? 21.042 -14.356 7.159 1.00 80.69 159 GLU A O 1
ATOM 1275 N N . GLY A 1 160 ? 19.693 -15.230 5.611 1.00 82.38 160 GLY A N 1
ATOM 1276 C CA . GLY A 1 160 ? 18.898 -16.003 6.566 1.00 82.38 160 GLY A CA 1
ATOM 1277 C C . GLY A 1 160 ? 17.900 -15.162 7.365 1.00 82.38 160 GLY A C 1
ATOM 1278 O O . GLY A 1 160 ? 17.446 -15.623 8.410 1.00 82.38 160 GLY A O 1
ATOM 1279 N N . ALA A 1 161 ? 17.567 -13.954 6.903 1.00 85.75 161 ALA A N 1
ATOM 1280 C CA . ALA A 1 161 ? 16.573 -13.097 7.539 1.00 85.75 161 ALA A CA 1
ATOM 1281 C C . ALA A 1 161 ? 15.168 -13.731 7.506 1.00 85.75 161 ALA A C 1
ATOM 1283 O O . ALA A 1 161 ? 14.817 -14.441 6.559 1.00 85.75 161 ALA A O 1
ATOM 1284 N N . PHE A 1 162 ? 14.381 -13.484 8.552 1.00 90.00 162 PHE A N 1
ATOM 1285 C CA . PHE A 1 162 ? 12.997 -13.954 8.696 1.00 90.00 162 PHE A CA 1
ATOM 1286 C C . PHE A 1 162 ? 12.026 -12.858 8.263 1.00 90.00 162 PHE A C 1
ATOM 1288 O O . PHE A 1 162 ? 12.349 -11.692 8.452 1.00 90.00 162 PHE A O 1
ATOM 1295 N N . GLY A 1 163 ? 10.866 -13.215 7.708 1.00 89.75 163 GLY A N 1
ATOM 1296 C CA . GLY A 1 163 ? 9.852 -12.230 7.309 1.00 89.75 163 GLY A CA 1
ATOM 1297 C C . GLY A 1 163 ? 9.308 -11.405 8.481 1.00 89.75 163 GLY A C 1
ATOM 1298 O O . GLY A 1 163 ? 9.290 -11.882 9.617 1.00 89.75 163 GLY A O 1
ATOM 1299 N N . ASP A 1 164 ? 8.833 -10.197 8.191 1.00 91.38 164 ASP A N 1
ATOM 1300 C CA . ASP A 1 164 ? 8.274 -9.231 9.154 1.00 91.38 164 ASP A CA 1
ATOM 1301 C C . ASP A 1 164 ? 6.853 -9.566 9.664 1.00 91.38 164 ASP A C 1
ATOM 1303 O O . ASP A 1 164 ? 6.278 -8.855 10.489 1.00 91.38 164 ASP A O 1
ATOM 1307 N N . ASN A 1 165 ? 6.283 -10.698 9.231 1.00 94.81 165 ASN A N 1
ATOM 1308 C CA . ASN A 1 165 ? 4.938 -11.156 9.579 1.00 94.81 165 ASN A CA 1
ATOM 1309 C C . ASN A 1 165 ? 3.788 -10.264 9.052 1.00 94.81 165 ASN A C 1
ATOM 1311 O O . ASN A 1 165 ? 2.630 -10.475 9.446 1.00 94.81 165 ASN A O 1
ATOM 1315 N N . ASP A 1 166 ? 4.059 -9.390 8.088 1.00 95.06 166 ASP A N 1
ATOM 1316 C CA . ASP A 1 166 ? 3.069 -8.561 7.407 1.00 95.06 166 ASP A CA 1
ATOM 1317 C C . ASP A 1 166 ? 2.847 -9.003 5.942 1.00 95.06 166 ASP A C 1
ATOM 1319 O O . ASP A 1 166 ? 3.456 -9.965 5.452 1.00 95.06 166 ASP A O 1
ATOM 1323 N N . PRO A 1 167 ? 1.838 -8.451 5.244 1.00 96.56 167 PRO A N 1
ATOM 1324 C CA . PRO A 1 167 ? 1.683 -8.641 3.805 1.00 96.56 167 PRO A CA 1
ATOM 1325 C C . PRO A 1 167 ? 2.805 -7.930 3.043 1.00 96.56 167 PRO A C 1
ATOM 1327 O O . PRO A 1 167 ? 3.253 -6.869 3.452 1.00 96.56 167 PRO A O 1
ATOM 1330 N N . VAL A 1 168 ? 3.175 -8.457 1.877 1.00 95.94 168 VAL A N 1
ATOM 1331 C CA . VAL A 1 168 ? 4.232 -7.875 1.040 1.00 95.94 168 VAL A CA 1
ATOM 1332 C C . VAL A 1 168 ? 3.887 -6.454 0.634 1.00 95.94 168 VAL A C 1
ATOM 1334 O O . VAL A 1 168 ? 2.833 -6.201 0.031 1.00 95.94 168 VAL A O 1
ATOM 1337 N N . ASP A 1 169 ? 4.838 -5.565 0.868 1.00 96.56 169 ASP A N 1
ATOM 1338 C CA . ASP A 1 169 ? 4.710 -4.154 0.579 1.00 96.56 169 ASP A CA 1
ATOM 1339 C C . ASP A 1 169 ? 4.935 -3.818 -0.895 1.00 96.56 169 ASP A C 1
ATOM 1341 O O . ASP A 1 169 ? 5.728 -4.426 -1.622 1.00 96.56 169 ASP A O 1
ATOM 1345 N N . VAL A 1 170 ? 4.240 -2.780 -1.350 1.00 96.88 170 VAL A N 1
ATOM 1346 C CA . VAL A 1 170 ? 4.258 -2.320 -2.735 1.00 96.88 170 VAL A CA 1
ATOM 1347 C C . VAL A 1 170 ? 4.462 -0.813 -2.795 1.00 96.88 170 VAL A C 1
ATOM 1349 O O . VAL A 1 170 ? 3.722 -0.022 -2.212 1.00 96.88 170 VAL A O 1
ATOM 1352 N N . VAL A 1 171 ? 5.447 -0.414 -3.593 1.00 96.12 171 VAL A N 1
ATOM 1353 C CA . VAL A 1 171 ? 5.746 0.963 -3.979 1.00 96.12 171 VAL A CA 1
ATOM 1354 C C . VAL A 1 171 ? 5.253 1.176 -5.409 1.00 96.12 171 VAL A C 1
ATOM 1356 O O . VAL A 1 171 ? 5.876 0.723 -6.372 1.00 96.12 171 VAL A O 1
ATOM 1359 N N . GLU A 1 172 ? 4.129 1.874 -5.565 1.00 96.75 172 GLU A N 1
ATOM 1360 C CA . GLU A 1 172 ? 3.553 2.186 -6.874 1.00 96.75 172 GLU A CA 1
ATOM 1361 C C . GLU A 1 172 ? 4.058 3.544 -7.384 1.00 96.75 172 GLU A C 1
ATOM 1363 O O . GLU A 1 172 ? 3.865 4.590 -6.756 1.00 96.75 172 GLU A O 1
ATOM 1368 N N . ILE A 1 173 ? 4.741 3.513 -8.532 1.00 94.31 173 ILE A N 1
ATOM 1369 C CA . ILE A 1 173 ? 5.577 4.623 -9.025 1.00 94.31 173 ILE A CA 1
ATOM 1370 C C . ILE A 1 173 ? 4.865 5.576 -9.990 1.00 94.31 173 ILE A C 1
ATOM 1372 O O . ILE A 1 173 ? 5.491 6.493 -10.531 1.00 94.31 173 ILE A O 1
ATOM 1376 N N . GLY A 1 174 ? 3.578 5.349 -10.244 1.00 94.06 174 GLY A N 1
ATOM 1377 C CA . GLY A 1 174 ? 2.780 6.131 -11.172 1.00 94.06 174 GLY A CA 1
ATOM 1378 C C . GLY A 1 174 ? 2.748 7.623 -10.844 1.00 94.06 174 GLY A C 1
ATOM 1379 O O . GLY A 1 174 ? 3.044 8.102 -9.740 1.00 94.06 174 GLY A O 1
ATOM 1380 N N . GLU A 1 175 ? 2.370 8.411 -11.844 1.00 93.12 175 GLU A N 1
ATOM 1381 C CA . GLU A 1 175 ? 2.328 9.864 -11.701 1.00 93.12 175 GLU A CA 1
ATOM 1382 C C . GLU A 1 175 ? 1.232 10.296 -10.717 1.00 93.12 175 GLU A C 1
ATOM 1384 O O . GLU A 1 175 ? 1.449 11.184 -9.889 1.00 93.12 175 GLU A O 1
ATOM 1389 N N . ARG A 1 176 ? 0.070 9.638 -10.780 1.00 95.62 176 ARG A N 1
ATOM 1390 C CA . ARG A 1 176 ? -1.149 10.045 -10.073 1.00 95.62 176 ARG A CA 1
ATOM 1391 C C . ARG A 1 176 ? -1.120 9.674 -8.595 1.00 95.62 176 ARG A C 1
ATOM 1393 O O . ARG A 1 176 ? -0.872 8.526 -8.240 1.00 95.62 176 ARG A O 1
ATOM 1400 N N . ARG A 1 177 ? -1.516 10.624 -7.747 1.00 97.50 177 ARG A N 1
ATOM 1401 C CA . ARG A 1 177 ? -1.883 10.357 -6.354 1.00 97.50 177 ARG A CA 1
ATOM 1402 C C . ARG A 1 177 ? -3.186 9.558 -6.282 1.00 97.50 177 ARG A C 1
ATOM 1404 O O . ARG A 1 177 ? -4.160 9.903 -6.954 1.00 97.50 177 ARG A O 1
ATOM 1411 N N . ARG A 1 178 ? -3.190 8.508 -5.463 1.00 97.81 178 ARG A N 1
ATOM 1412 C CA . ARG A 1 178 ? -4.317 7.585 -5.258 1.00 97.81 178 ARG A CA 1
ATOM 1413 C C . ARG A 1 178 ? -4.986 7.803 -3.909 1.00 97.81 178 ARG A C 1
ATOM 1415 O O . ARG A 1 178 ? -4.512 8.604 -3.104 1.00 97.81 178 ARG A O 1
ATOM 1422 N N . LYS A 1 179 ? -6.125 7.151 -3.685 1.00 97.75 179 LYS A N 1
ATOM 1423 C CA . LYS A 1 179 ? -6.884 7.252 -2.428 1.00 97.75 179 LYS A CA 1
ATOM 1424 C C . LYS A 1 179 ? -6.625 6.049 -1.526 1.00 97.75 179 LYS A C 1
ATOM 1426 O O . LYS A 1 179 ? -6.349 4.963 -2.023 1.00 97.75 179 LYS A O 1
ATOM 1431 N N . ILE A 1 180 ? -6.760 6.245 -0.213 1.00 98.38 180 ILE A N 1
ATOM 1432 C CA . ILE A 1 180 ? -6.722 5.148 0.766 1.00 98.38 180 ILE A CA 1
ATOM 1433 C C . ILE A 1 180 ? -7.803 4.127 0.395 1.00 98.38 180 ILE A C 1
ATOM 1435 O O . ILE A 1 180 ? -8.938 4.497 0.096 1.00 98.38 180 ILE A O 1
ATOM 1439 N N . GLY A 1 181 ? -7.424 2.855 0.376 1.00 97.62 181 GLY A N 1
ATOM 1440 C CA . GLY A 1 181 ? -8.254 1.716 0.010 1.00 97.62 181 GLY A CA 1
ATOM 1441 C C . GLY A 1 181 ? -8.599 1.596 -1.477 1.00 97.62 181 GLY A C 1
ATOM 1442 O O . GLY A 1 181 ? -9.356 0.702 -1.853 1.00 97.62 181 GLY A O 1
ATOM 1443 N N . GLU A 1 182 ? -8.051 2.448 -2.350 1.00 97.50 182 GLU A N 1
ATOM 1444 C CA . GLU A 1 182 ? -8.161 2.246 -3.796 1.00 97.50 182 GLU A CA 1
ATOM 1445 C C . GLU A 1 182 ? -7.414 0.963 -4.191 1.00 97.50 182 GLU A C 1
ATOM 1447 O O . GLU A 1 182 ? -6.280 0.739 -3.773 1.00 97.50 182 GLU A O 1
ATOM 1452 N N . ILE A 1 183 ? -8.047 0.117 -5.005 1.00 97.25 183 ILE A N 1
ATOM 1453 C CA . ILE A 1 183 ? -7.437 -1.122 -5.493 1.00 97.25 183 ILE A CA 1
ATOM 1454 C C . ILE A 1 183 ? -7.049 -0.916 -6.953 1.00 97.25 183 ILE A C 1
ATOM 1456 O O . ILE A 1 183 ? -7.904 -0.686 -7.814 1.00 97.25 183 ILE A O 1
ATOM 1460 N N . LEU A 1 184 ? -5.757 -1.014 -7.241 1.00 96.50 184 LEU A N 1
ATOM 1461 C CA . LEU A 1 184 ? -5.208 -0.818 -8.576 1.00 96.50 184 LEU A CA 1
ATOM 1462 C C . LEU A 1 184 ? -4.815 -2.144 -9.205 1.00 96.50 184 LEU A C 1
ATOM 1464 O O . LEU A 1 184 ? -4.334 -3.053 -8.534 1.00 96.50 184 LEU A O 1
ATOM 1468 N N . ARG A 1 185 ? -4.913 -2.197 -10.533 1.00 96.25 185 ARG A N 1
ATOM 1469 C CA . ARG A 1 185 ? -4.195 -3.198 -11.320 1.00 96.25 185 ARG A CA 1
ATOM 1470 C C . ARG A 1 185 ? -2.797 -2.687 -11.589 1.00 96.25 185 ARG A C 1
ATOM 1472 O O . ARG A 1 185 ? -2.637 -1.636 -12.219 1.00 96.25 185 ARG A O 1
ATOM 1479 N N . VAL A 1 186 ? -1.807 -3.435 -11.141 1.00 96.62 186 VAL A N 1
ATOM 1480 C CA . VAL A 1 186 ? -0.402 -3.084 -11.315 1.00 96.62 186 VAL A CA 1
ATOM 1481 C C . VAL A 1 186 ? 0.347 -4.218 -11.989 1.00 96.62 186 V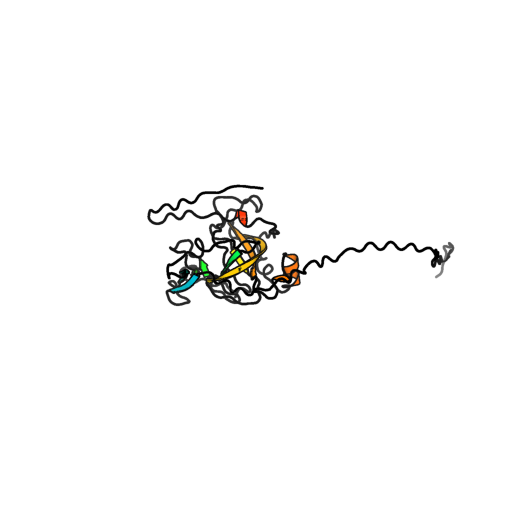AL A C 1
ATOM 1483 O O . VAL A 1 186 ? -0.057 -5.383 -11.920 1.00 96.62 186 VAL A O 1
ATOM 1486 N N . LYS A 1 187 ? 1.458 -3.863 -12.628 1.00 94.62 187 LYS A N 1
ATOM 1487 C CA . LYS A 1 187 ? 2.499 -4.824 -12.974 1.00 94.62 187 LYS A CA 1
ATOM 1488 C C . LYS A 1 187 ? 3.748 -4.562 -12.117 1.00 94.62 187 LYS A C 1
ATOM 1490 O O . LYS A 1 187 ? 4.172 -3.406 -12.025 1.00 94.62 187 LYS A O 1
ATOM 1495 N N . PRO A 1 188 ? 4.309 -5.596 -11.476 1.00 93.88 188 PRO A N 1
ATOM 1496 C CA . PRO A 1 188 ? 5.596 -5.530 -10.789 1.00 93.88 188 PRO A CA 1
ATOM 1497 C C . PRO A 1 188 ? 6.744 -5.264 -11.767 1.00 93.88 188 PRO A C 1
ATOM 1499 O O . PRO A 1 188 ? 6.685 -5.692 -12.918 1.00 93.88 188 PRO A O 1
ATOM 1502 N N . LEU A 1 189 ? 7.784 -4.580 -11.295 1.00 87.88 189 LEU A N 1
ATOM 1503 C CA . LEU A 1 189 ? 8.957 -4.182 -12.079 1.00 87.88 189 LEU A CA 1
ATOM 1504 C C . LEU A 1 189 ? 10.264 -4.639 -11.422 1.00 87.88 189 LEU A C 1
ATOM 1506 O O . LEU A 1 189 ? 11.169 -5.110 -12.106 1.00 87.88 189 LEU A O 1
ATOM 1510 N N . SER A 1 190 ? 10.362 -4.535 -10.097 1.00 85.81 190 SER A N 1
ATOM 1511 C CA . SER A 1 190 ? 11.519 -5.004 -9.330 1.00 85.81 190 SER A CA 1
ATOM 1512 C C . SER A 1 190 ? 11.141 -5.310 -7.882 1.00 85.81 190 SER A C 1
ATOM 1514 O O . SER A 1 190 ? 10.080 -4.899 -7.410 1.00 85.81 190 SER A O 1
ATOM 1516 N N . ALA A 1 191 ? 12.001 -6.054 -7.185 1.00 85.94 191 ALA A N 1
ATOM 1517 C CA . ALA A 1 191 ? 11.897 -6.292 -5.750 1.00 85.94 191 ALA A CA 1
ATOM 1518 C C . ALA A 1 191 ? 13.112 -5.708 -5.031 1.00 85.94 191 ALA A C 1
ATOM 1520 O O . ALA A 1 191 ? 14.254 -5.843 -5.489 1.00 85.94 191 ALA A O 1
ATOM 1521 N N . LEU A 1 192 ? 12.848 -5.107 -3.879 1.00 83.88 192 LEU A N 1
ATOM 1522 C CA . LEU A 1 192 ? 13.844 -4.647 -2.933 1.00 83.88 192 LEU A CA 1
ATOM 1523 C C . LEU A 1 192 ? 13.784 -5.517 -1.681 1.00 83.88 192 LEU A C 1
ATOM 1525 O O . LEU A 1 192 ? 12.764 -5.519 -1.002 1.00 83.88 192 LEU A O 1
ATOM 1529 N N . ALA A 1 193 ? 14.874 -6.213 -1.363 1.00 84.38 193 ALA A N 1
ATOM 1530 C CA . ALA A 1 193 ? 15.041 -6.805 -0.040 1.00 84.38 193 ALA A CA 1
ATOM 1531 C C . ALA A 1 193 ? 15.527 -5.718 0.924 1.00 84.38 193 ALA A C 1
ATOM 1533 O O . ALA A 1 193 ? 16.643 -5.212 0.751 1.00 84.38 193 ALA A O 1
ATOM 1534 N N . MET A 1 194 ? 14.704 -5.345 1.901 1.00 83.06 194 MET A N 1
ATOM 1535 C CA . MET A 1 194 ? 15.100 -4.469 2.998 1.00 83.06 194 MET A CA 1
ATOM 1536 C C . MET A 1 194 ? 15.249 -5.311 4.267 1.00 83.06 194 MET A C 1
ATOM 1538 O O . MET A 1 194 ? 14.446 -6.198 4.518 1.00 83.06 194 MET A O 1
ATOM 1542 N N . ILE A 1 195 ? 16.300 -5.057 5.046 1.00 82.38 195 ILE A N 1
ATOM 1543 C CA . ILE A 1 195 ? 16.424 -5.571 6.409 1.00 82.38 195 ILE A CA 1
ATOM 1544 C C . ILE A 1 195 ? 16.089 -4.424 7.362 1.00 82.38 195 ILE A C 1
ATOM 1546 O O . ILE A 1 195 ? 16.889 -3.488 7.475 1.00 82.38 195 ILE A O 1
ATOM 1550 N N . ASP A 1 196 ? 14.927 -4.481 8.013 1.00 73.19 196 ASP A N 1
ATOM 1551 C CA . ASP A 1 196 ? 14.507 -3.518 9.039 1.00 73.19 196 ASP A CA 1
ATOM 1552 C C . ASP A 1 196 ? 14.549 -4.182 10.414 1.00 73.19 196 ASP A C 1
ATOM 1554 O O . ASP A 1 196 ? 13.964 -5.231 10.632 1.00 73.19 196 ASP A O 1
ATOM 1558 N N . GLU A 1 197 ? 15.340 -3.622 11.329 1.00 79.25 197 GLU A N 1
ATOM 1559 C CA . GLU A 1 197 ? 15.542 -4.150 12.692 1.00 79.25 197 GLU A CA 1
ATOM 1560 C C . GLU A 1 197 ? 15.860 -5.670 12.805 1.00 79.25 197 GLU A C 1
ATOM 1562 O O . GLU A 1 197 ? 15.786 -6.242 13.890 1.00 79.25 197 GLU A O 1
ATOM 1567 N N . GLY A 1 198 ? 16.336 -6.304 11.723 1.00 80.69 198 GLY A N 1
ATOM 1568 C CA . GLY A 1 198 ? 16.685 -7.733 11.658 1.00 80.69 198 GLY A CA 1
ATOM 1569 C C . GLY A 1 198 ? 15.650 -8.615 10.950 1.00 80.69 198 GLY A C 1
ATOM 1570 O O . GLY A 1 198 ? 15.912 -9.802 10.748 1.00 80.69 198 GLY A O 1
ATOM 1571 N N . GLU A 1 199 ? 14.524 -8.039 10.544 1.00 86.62 199 GLU A N 1
ATOM 1572 C CA . GLU A 1 199 ? 13.460 -8.682 9.777 1.00 86.62 199 GLU A CA 1
ATOM 1573 C C . GLU A 1 199 ? 13.615 -8.353 8.287 1.00 86.62 199 GLU A C 1
ATOM 1575 O O . GLU A 1 199 ? 14.084 -7.277 7.909 1.00 86.62 199 GLU A O 1
ATOM 1580 N N . LEU A 1 200 ? 13.285 -9.323 7.440 1.00 87.25 200 LEU A N 1
ATOM 1581 C CA . LEU A 1 200 ? 13.174 -9.166 6.001 1.00 87.25 200 LEU A CA 1
ATOM 1582 C C . LEU A 1 200 ? 11.832 -8.519 5.691 1.00 87.25 200 LEU A C 1
ATOM 1584 O O . LEU A 1 200 ? 10.800 -9.015 6.124 1.00 87.25 200 LEU A O 1
ATOM 1588 N N . ASP A 1 201 ? 11.906 -7.443 4.924 1.00 88.38 201 ASP A N 1
ATOM 1589 C CA . ASP A 1 201 ? 10.783 -6.615 4.525 1.00 88.38 201 ASP A CA 1
ATOM 1590 C C . ASP A 1 201 ? 10.910 -6.351 3.011 1.00 88.38 201 ASP A C 1
ATOM 1592 O O . ASP A 1 201 ? 11.772 -5.581 2.549 1.00 88.38 201 ASP A O 1
ATOM 1596 N N . TRP A 1 202 ? 10.123 -7.066 2.199 1.00 89.19 202 TRP A N 1
ATOM 1597 C CA . TRP A 1 202 ? 10.160 -6.909 0.748 1.00 89.19 202 TRP A CA 1
ATOM 1598 C C . TRP A 1 202 ? 9.363 -5.690 0.298 1.00 89.19 202 TRP A C 1
ATOM 1600 O O . TRP A 1 202 ? 8.147 -5.629 0.443 1.00 89.19 202 TRP A O 1
ATOM 1610 N N . LYS A 1 203 ? 10.014 -4.780 -0.436 1.00 90.94 203 LYS A N 1
ATOM 1611 C CA . LYS A 1 203 ? 9.314 -3.717 -1.177 1.00 90.94 203 LYS A CA 1
ATOM 1612 C C . LYS A 1 203 ? 9.261 -4.046 -2.661 1.00 90.94 203 LYS A C 1
ATOM 1614 O O . LYS A 1 203 ? 10.273 -3.981 -3.365 1.00 90.94 203 LYS A O 1
ATOM 1619 N N . ILE A 1 204 ? 8.076 -4.352 -3.173 1.00 92.56 204 ILE A N 1
ATOM 1620 C CA . ILE A 1 204 ? 7.862 -4.549 -4.606 1.00 92.56 204 ILE A CA 1
ATOM 1621 C C . ILE A 1 204 ? 7.638 -3.202 -5.281 1.00 92.56 204 ILE A C 1
ATOM 1623 O O . ILE A 1 204 ? 6.691 -2.484 -4.978 1.00 92.56 204 ILE A O 1
ATOM 1627 N N . VAL A 1 205 ? 8.474 -2.866 -6.256 1.00 92.44 205 VAL A N 1
ATOM 1628 C CA . VAL A 1 205 ? 8.253 -1.700 -7.112 1.00 92.44 205 VAL A CA 1
ATOM 1629 C C . VAL A 1 205 ? 7.307 -2.103 -8.233 1.00 92.44 205 VAL A C 1
ATOM 1631 O O . VAL A 1 205 ? 7.567 -3.059 -8.967 1.00 92.44 205 VAL A O 1
ATOM 1634 N N . ALA A 1 206 ? 6.209 -1.371 -8.389 1.00 95.31 206 ALA A N 1
ATOM 1635 C CA . ALA A 1 206 ? 5.186 -1.656 -9.387 1.00 95.31 206 ALA A CA 1
ATOM 1636 C C . ALA A 1 206 ? 4.676 -0.375 -10.056 1.00 95.31 206 ALA A C 1
ATOM 1638 O O . ALA A 1 206 ? 4.856 0.732 -9.551 1.00 95.31 206 ALA A O 1
ATOM 1639 N N . ILE A 1 207 ? 4.008 -0.519 -11.200 1.00 95.50 207 ILE A N 1
ATOM 1640 C CA . ILE A 1 207 ? 3.335 0.592 -11.883 1.00 95.50 207 ILE A CA 1
ATOM 1641 C C . ILE A 1 207 ? 1.888 0.230 -12.201 1.00 95.50 207 ILE A C 1
ATOM 1643 O O . ILE A 1 207 ? 1.593 -0.877 -12.665 1.00 95.50 207 ILE A O 1
ATOM 1647 N N . SER A 1 208 ? 0.973 1.172 -11.965 1.00 96.88 208 SER A N 1
ATOM 1648 C CA . SER A 1 208 ? -0.425 1.044 -12.371 1.00 96.88 208 SER A CA 1
ATOM 1649 C C . SER A 1 208 ? -0.548 0.874 -13.884 1.00 96.88 208 SER A C 1
ATOM 1651 O O . SER A 1 208 ? 0.033 1.635 -14.652 1.00 96.88 208 SER A O 1
ATOM 1653 N N . LEU A 1 209 ? -1.370 -0.079 -14.330 1.00 95.94 209 LEU A N 1
ATOM 1654 C CA . LEU A 1 209 ? -1.651 -0.274 -15.759 1.00 95.94 209 LEU A CA 1
ATOM 1655 C C . LEU A 1 209 ? -2.396 0.906 -16.401 1.00 95.94 209 LEU A C 1
ATOM 1657 O O . LEU A 1 209 ? -2.391 1.039 -17.623 1.00 95.94 209 LEU A O 1
ATOM 1661 N N . ASP A 1 210 ? -3.029 1.756 -15.590 1.00 95.19 210 ASP A N 1
ATOM 1662 C CA . ASP A 1 210 ? -3.717 2.962 -16.055 1.00 95.19 210 ASP A CA 1
ATOM 1663 C C . ASP A 1 210 ? -2.778 4.179 -16.158 1.00 95.19 210 ASP A C 1
ATOM 1665 O O . ASP A 1 210 ? -3.211 5.260 -16.578 1.00 95.19 210 ASP A O 1
ATOM 1669 N N . ASP A 1 211 ? -1.509 4.031 -15.758 1.00 95.88 211 ASP A N 1
ATOM 1670 C CA . ASP A 1 211 ? -0.504 5.080 -15.894 1.00 95.88 211 ASP A CA 1
ATOM 1671 C C . ASP A 1 211 ? -0.112 5.278 -17.375 1.00 95.88 211 ASP A C 1
ATOM 1673 O O . ASP A 1 211 ? 0.116 4.298 -18.092 1.00 95.88 211 ASP A O 1
ATOM 1677 N N . PRO A 1 212 ? 0.009 6.527 -17.871 1.00 95.31 212 PRO A N 1
ATOM 1678 C CA . PRO A 1 212 ? 0.402 6.792 -19.257 1.00 95.31 212 PRO A CA 1
ATOM 1679 C C . PRO A 1 212 ? 1.752 6.183 -19.664 1.00 95.31 212 PRO A C 1
ATOM 1681 O O . PRO A 1 212 ? 1.958 5.889 -20.843 1.00 95.31 212 PRO A O 1
ATOM 1684 N N . LYS A 1 213 ? 2.672 5.995 -18.712 1.00 93.31 213 LYS A N 1
ATOM 1685 C CA . LYS A 1 213 ? 3.997 5.409 -18.940 1.00 93.31 213 LYS A CA 1
ATOM 1686 C C . LYS A 1 213 ? 4.032 3.901 -18.715 1.00 93.31 213 LYS A C 1
ATOM 1688 O O . LYS A 1 213 ? 5.067 3.301 -18.988 1.00 93.31 213 LYS A O 1
ATOM 1693 N N . ALA A 1 214 ? 2.935 3.266 -18.294 1.00 94.06 214 ALA A N 1
ATOM 1694 C CA . ALA A 1 214 ? 2.909 1.832 -18.009 1.00 94.06 214 ALA A CA 1
ATOM 1695 C C . ALA A 1 214 ? 3.438 0.996 -19.183 1.00 94.06 214 ALA A C 1
ATOM 1697 O O . ALA A 1 214 ? 4.242 0.095 -18.985 1.00 94.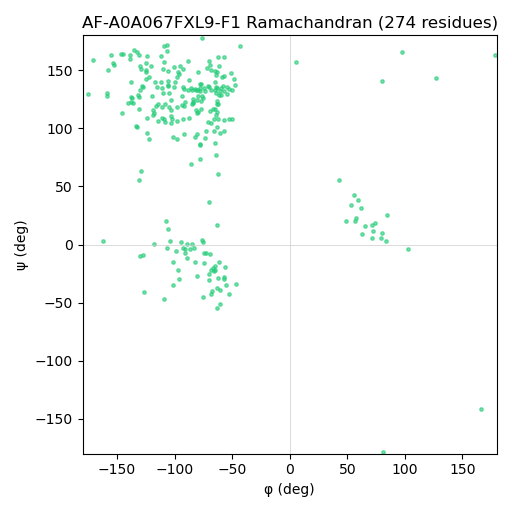06 214 ALA A O 1
ATOM 1698 N N . ALA A 1 215 ? 3.062 1.317 -20.424 1.00 94.44 215 ALA A N 1
ATOM 1699 C CA . ALA A 1 215 ? 3.537 0.588 -21.605 1.00 94.44 215 ALA A CA 1
ATOM 1700 C C . ALA A 1 215 ? 5.051 0.738 -21.872 1.00 94.44 215 ALA A C 1
ATOM 1702 O O . ALA A 1 215 ? 5.635 -0.112 -22.541 1.00 94.44 215 ALA A O 1
ATOM 1703 N N . LEU A 1 216 ? 5.674 1.804 -21.362 1.00 93.12 216 LEU A N 1
ATOM 1704 C CA . LEU A 1 216 ? 7.089 2.126 -21.569 1.00 93.12 216 LEU A CA 1
ATOM 1705 C C . LEU A 1 216 ? 8.011 1.496 -20.524 1.00 93.12 216 LEU A C 1
ATOM 1707 O O . LEU A 1 216 ? 9.219 1.556 -20.703 1.00 93.12 216 LEU A O 1
ATOM 1711 N N . VAL A 1 217 ? 7.457 0.946 -19.441 1.00 87.69 217 VAL A N 1
ATOM 1712 C CA . VAL A 1 217 ? 8.240 0.459 -18.302 1.00 87.69 217 VAL A CA 1
ATOM 1713 C C . VAL A 1 217 ? 7.920 -0.993 -18.023 1.00 87.69 217 VAL A C 1
ATOM 1715 O O . VAL A 1 217 ? 6.815 -1.288 -17.581 1.00 87.69 217 VAL A O 1
ATOM 1718 N N . ASN A 1 218 ? 8.847 -1.902 -18.316 1.00 88.12 218 ASN A N 1
ATOM 1719 C CA . ASN A 1 218 ? 8.650 -3.350 -18.167 1.00 88.12 218 ASN A CA 1
ATOM 1720 C C . ASN A 1 218 ? 9.744 -4.035 -17.339 1.00 88.12 218 ASN A C 1
ATOM 1722 O O . ASN A 1 218 ? 9.594 -5.202 -16.993 1.00 88.12 218 ASN A O 1
ATOM 1726 N N . ASP A 1 219 ? 10.808 -3.306 -17.029 1.00 81.38 219 ASP A N 1
ATOM 1727 C CA . ASP A 1 219 ? 12.005 -3.751 -16.324 1.00 81.38 219 ASP A CA 1
ATOM 1728 C C . ASP A 1 219 ? 12.505 -2.582 -15.451 1.00 81.38 219 ASP A C 1
ATOM 1730 O O . ASP A 1 219 ? 12.107 -1.427 -15.645 1.00 81.38 219 ASP A O 1
ATOM 1734 N N . VAL A 1 220 ? 13.374 -2.875 -14.490 1.00 78.50 220 VAL A N 1
ATOM 1735 C CA . VAL A 1 220 ? 14.096 -1.886 -13.698 1.00 78.50 220 VAL A CA 1
ATOM 1736 C C . VAL A 1 220 ? 14.907 -0.888 -14.536 1.00 78.50 220 VAL A C 1
ATOM 1738 O O . VAL A 1 220 ? 14.913 0.298 -14.206 1.00 78.50 220 VAL A O 1
ATOM 1741 N N . ASP A 1 221 ? 15.490 -1.300 -15.662 1.00 83.31 221 ASP A N 1
ATOM 1742 C CA . ASP A 1 221 ? 16.224 -0.392 -16.558 1.00 83.31 221 ASP A CA 1
ATOM 1743 C C . ASP A 1 221 ? 15.299 0.690 -17.152 1.00 83.31 221 ASP A C 1
ATOM 1745 O O . ASP A 1 221 ? 15.662 1.866 -17.288 1.00 83.31 221 ASP A O 1
ATOM 1749 N N . ASP A 1 222 ? 14.053 0.322 -17.467 1.00 85.06 222 ASP A N 1
ATOM 1750 C CA . ASP A 1 222 ? 13.060 1.273 -17.962 1.00 85.06 222 ASP A CA 1
ATOM 1751 C C . ASP A 1 222 ? 12.605 2.245 -16.861 1.00 85.06 222 ASP A C 1
ATOM 1753 O O . ASP A 1 222 ? 12.262 3.397 -17.159 1.00 85.06 222 ASP A O 1
ATOM 1757 N N . VAL A 1 223 ? 12.604 1.808 -15.593 1.00 82.44 223 VAL A N 1
ATOM 1758 C CA . VAL A 1 223 ? 12.282 2.669 -14.444 1.00 82.44 223 VAL A CA 1
ATOM 1759 C C . VAL A 1 223 ? 13.278 3.817 -14.377 1.00 82.44 223 VAL A C 1
ATOM 1761 O O . VAL A 1 223 ? 12.859 4.975 -14.356 1.00 82.44 223 VAL A O 1
ATOM 1764 N N . GLU A 1 224 ? 14.581 3.533 -14.422 1.00 79.50 224 GLU A N 1
ATOM 1765 C CA . GLU A 1 224 ? 15.612 4.577 -14.373 1.00 79.50 224 GLU A CA 1
ATOM 1766 C C . GLU A 1 224 ? 15.491 5.558 -15.545 1.00 79.50 224 GLU A C 1
ATOM 1768 O O . GLU A 1 224 ? 15.607 6.775 -15.375 1.00 79.50 224 GLU A O 1
ATOM 1773 N N . LYS A 1 225 ? 15.181 5.047 -16.738 1.00 85.94 225 LYS A N 1
ATOM 1774 C CA . LYS A 1 225 ? 15.035 5.853 -17.953 1.00 85.94 225 LYS A CA 1
ATOM 1775 C C . LYS A 1 225 ? 13.811 6.770 -17.933 1.00 85.94 225 LYS A C 1
ATOM 1777 O O . LYS A 1 225 ? 13.886 7.913 -18.391 1.00 85.94 225 LYS A O 1
ATOM 1782 N N . HIS A 1 226 ? 12.668 6.278 -17.459 1.00 85.25 226 HIS A N 1
ATOM 1783 C CA . HIS A 1 226 ? 11.381 6.979 -17.561 1.00 85.25 226 HIS A CA 1
ATOM 1784 C C . HIS A 1 226 ? 10.949 7.685 -16.269 1.00 85.25 226 HIS A C 1
ATOM 1786 O O . HIS A 1 226 ? 10.089 8.581 -16.310 1.00 85.25 226 HIS A O 1
ATOM 1792 N N . PHE A 1 227 ? 11.591 7.337 -15.154 1.00 80.12 227 PHE A N 1
ATOM 1793 C CA . PHE A 1 227 ? 11.433 7.929 -13.831 1.00 80.12 227 PHE A CA 1
ATOM 1794 C C . PHE A 1 227 ? 12.805 8.289 -13.204 1.00 80.12 227 PHE A C 1
ATOM 1796 O O . PHE A 1 227 ? 13.088 7.903 -12.071 1.00 80.12 227 PHE A O 1
ATOM 1803 N N . PRO A 1 228 ? 13.658 9.092 -13.879 1.00 64.25 228 PRO A N 1
ATOM 1804 C CA . PRO A 1 228 ? 15.034 9.373 -13.435 1.00 64.25 228 PRO A CA 1
ATOM 1805 C C . PRO A 1 228 ? 15.125 10.217 -12.153 1.00 64.25 228 PRO A C 1
ATOM 1807 O O . PRO A 1 228 ? 16.136 10.197 -11.458 1.00 64.25 228 PRO A O 1
ATOM 1810 N N . VAL A 1 229 ? 14.066 10.968 -11.828 1.00 52.28 229 VAL A N 1
ATOM 1811 C CA . VAL A 1 229 ? 13.958 11.774 -10.593 1.00 52.28 229 VAL A CA 1
ATOM 1812 C C . VAL A 1 229 ? 13.449 10.928 -9.421 1.00 52.28 229 VAL A C 1
ATOM 1814 O O . VAL A 1 229 ? 13.261 11.428 -8.314 1.00 52.28 229 VAL A O 1
ATOM 1817 N N . SER A 1 230 ? 13.195 9.639 -9.642 1.00 52.12 230 SER A N 1
ATOM 1818 C CA . SER A 1 230 ? 12.693 8.775 -8.595 1.00 52.12 230 SER A CA 1
ATOM 1819 C C . SER A 1 230 ? 13.819 8.459 -7.602 1.00 52.12 230 SER A C 1
ATOM 1821 O O . SER A 1 230 ? 14.568 7.495 -7.699 1.00 52.12 230 SER A O 1
ATOM 1823 N N . ASN A 1 231 ? 13.911 9.294 -6.569 1.00 50.81 231 ASN A N 1
ATOM 1824 C CA . ASN A 1 231 ? 14.649 9.028 -5.334 1.00 50.81 231 ASN A CA 1
ATOM 1825 C C . ASN A 1 231 ? 14.080 7.819 -4.555 1.00 50.81 231 ASN A C 1
ATOM 1827 O O . ASN A 1 231 ? 14.410 7.675 -3.379 1.00 50.81 231 ASN A O 1
ATOM 1831 N N . ILE A 1 232 ? 13.263 6.957 -5.189 1.00 53.16 232 ILE A N 1
ATOM 1832 C CA . ILE A 1 232 ? 12.620 5.759 -4.615 1.00 53.16 232 ILE A CA 1
ATOM 1833 C C . ILE A 1 232 ? 13.636 4.934 -3.825 1.00 53.16 232 ILE A C 1
ATOM 1835 O O . ILE A 1 232 ? 13.306 4.378 -2.786 1.00 53.16 232 ILE A O 1
ATOM 1839 N N . LEU A 1 233 ? 14.887 4.923 -4.290 1.00 48.62 233 LEU A N 1
ATOM 1840 C CA . LEU A 1 233 ? 15.960 4.125 -3.719 1.00 48.62 233 LEU A CA 1
ATOM 1841 C C . LEU A 1 233 ? 17.134 4.931 -3.167 1.00 48.62 233 LEU A C 1
ATOM 1843 O O . LEU A 1 233 ? 18.079 4.296 -2.731 1.00 48.62 233 LEU A O 1
ATOM 1847 N N . LYS A 1 234 ? 17.140 6.275 -3.216 1.00 43.72 234 LYS A N 1
ATOM 1848 C CA . LYS A 1 234 ? 18.271 7.106 -2.730 1.00 43.72 234 LYS A CA 1
ATOM 1849 C C . LYS A 1 234 ? 18.074 7.623 -1.302 1.00 43.72 234 LYS A C 1
ATOM 1851 O O . LYS A 1 234 ? 19.050 7.762 -0.571 1.00 43.72 234 LYS A O 1
ATOM 1856 N N . GLU A 1 235 ? 16.832 7.847 -0.876 1.00 40.25 235 GLU A N 1
ATOM 1857 C CA . GLU A 1 235 ? 16.531 8.327 0.483 1.00 40.25 235 GLU A CA 1
ATOM 1858 C C . GLU A 1 235 ? 16.547 7.184 1.524 1.00 40.25 235 GLU A C 1
ATOM 1860 O O . GLU A 1 235 ? 16.901 7.403 2.682 1.00 40.25 235 GLU A O 1
ATOM 1865 N N . SER A 1 236 ? 16.268 5.940 1.109 1.00 43.56 236 SER A N 1
ATOM 1866 C CA . SER A 1 236 ? 16.381 4.729 1.943 1.00 43.56 236 SER A CA 1
ATOM 1867 C C . SER A 1 236 ? 17.835 4.270 2.185 1.00 43.56 236 SER A C 1
ATOM 1869 O O . SER A 1 236 ? 18.083 3.395 3.013 1.00 43.56 236 SER A O 1
ATOM 1871 N N . GLN A 1 237 ? 18.830 4.886 1.528 1.00 38.94 237 GLN A N 1
ATOM 1872 C CA . GLN A 1 237 ? 20.224 4.396 1.454 1.00 38.94 237 GLN A CA 1
ATOM 1873 C C . GLN A 1 237 ? 21.093 4.589 2.691 1.00 38.94 237 GLN A C 1
ATOM 1875 O O . GLN A 1 237 ? 22.283 4.279 2.646 1.00 38.94 237 GLN A O 1
ATOM 1880 N N . LYS A 1 238 ? 20.582 5.108 3.808 1.00 34.62 238 LYS A N 1
ATOM 1881 C CA . LYS A 1 238 ? 21.481 5.408 4.930 1.00 34.62 238 LYS A CA 1
ATOM 1882 C C . LYS A 1 238 ? 21.813 4.227 5.839 1.00 34.62 238 LYS A C 1
ATOM 1884 O O . LYS A 1 238 ? 22.645 4.442 6.719 1.00 34.62 238 LYS A O 1
ATOM 1889 N N . LYS A 1 239 ? 21.260 3.012 5.655 1.00 34.09 239 LYS A N 1
ATOM 1890 C CA . LYS A 1 239 ? 21.657 1.884 6.530 1.00 34.09 239 LYS A CA 1
ATOM 1891 C C . LYS A 1 239 ? 21.372 0.431 6.125 1.00 34.09 239 LYS A C 1
ATOM 1893 O O . LYS A 1 239 ? 21.701 -0.436 6.927 1.00 34.09 239 LYS A O 1
ATOM 1898 N N . VAL A 1 240 ? 20.817 0.130 4.952 1.00 37.97 240 VAL A N 1
ATOM 1899 C CA . VAL A 1 240 ? 20.327 -1.233 4.665 1.00 37.97 240 VAL A CA 1
ATOM 1900 C C . VAL A 1 240 ? 21.109 -1.899 3.531 1.00 37.97 240 VAL A C 1
ATOM 1902 O O . VAL A 1 240 ? 21.386 -1.270 2.510 1.00 37.97 240 VAL A O 1
ATOM 1905 N N . ILE A 1 241 ? 21.482 -3.169 3.723 1.00 36.59 241 ILE A N 1
ATOM 1906 C CA . ILE A 1 241 ? 22.043 -4.032 2.675 1.00 36.59 241 ILE A CA 1
ATOM 1907 C C . ILE A 1 241 ? 20.953 -4.225 1.625 1.00 36.59 241 ILE A C 1
ATOM 1909 O O . ILE A 1 241 ? 19.921 -4.827 1.892 1.00 36.59 241 ILE A O 1
ATOM 1913 N N . MET A 1 242 ? 21.168 -3.657 0.443 1.00 40.75 242 MET A N 1
ATOM 1914 C CA . MET A 1 242 ? 20.140 -3.532 -0.579 1.00 40.75 242 MET A CA 1
ATOM 1915 C C . MET A 1 242 ? 20.482 -4.452 -1.749 1.00 40.75 242 MET A C 1
ATOM 1917 O O . MET A 1 242 ? 21.436 -4.198 -2.486 1.00 40.75 242 MET A O 1
ATOM 1921 N N . LYS A 1 243 ? 19.717 -5.532 -1.923 1.00 42.56 243 LYS A N 1
ATOM 1922 C CA . LYS A 1 243 ? 19.845 -6.425 -3.080 1.00 42.56 243 LYS A CA 1
ATOM 1923 C C . LYS A 1 243 ? 18.620 -6.236 -3.963 1.00 42.56 243 LYS A C 1
ATOM 1925 O O . LYS A 1 243 ? 17.512 -6.609 -3.589 1.00 42.56 243 LYS A O 1
ATOM 1930 N N . MET A 1 244 ? 18.821 -5.602 -5.115 1.00 39.91 244 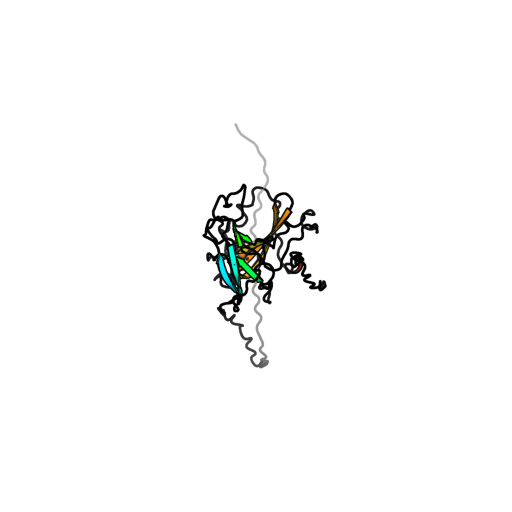MET A N 1
ATOM 1931 C CA . MET A 1 244 ? 17.772 -5.446 -6.117 1.00 39.91 244 MET A CA 1
ATOM 1932 C C . MET A 1 244 ? 17.678 -6.755 -6.898 1.00 39.91 244 MET A C 1
ATOM 1934 O O . MET A 1 244 ? 18.636 -7.150 -7.564 1.00 39.91 244 MET A O 1
ATOM 1938 N N . ILE A 1 245 ? 16.557 -7.459 -6.762 1.00 46.44 245 ILE A N 1
ATOM 1939 C CA . ILE A 1 245 ? 16.324 -8.726 -7.457 1.00 46.44 245 ILE A CA 1
ATOM 1940 C C . ILE A 1 245 ? 15.376 -8.449 -8.623 1.00 46.44 245 ILE A C 1
ATOM 1942 O O . ILE A 1 245 ? 14.289 -7.890 -8.446 1.00 46.44 245 ILE A O 1
ATOM 1946 N N . ILE A 1 246 ? 15.800 -8.823 -9.833 1.00 42.28 246 ILE A N 1
ATOM 1947 C CA . ILE A 1 246 ? 14.944 -8.804 -11.022 1.00 42.28 246 ILE A CA 1
ATOM 1948 C C . ILE A 1 246 ? 13.860 -9.859 -10.805 1.00 42.28 246 ILE A C 1
ATOM 1950 O O . ILE A 1 246 ? 14.163 -11.050 -10.702 1.00 42.28 246 ILE A O 1
ATOM 1954 N N . ILE A 1 247 ? 12.594 -9.438 -10.739 1.00 45.84 247 ILE A N 1
ATOM 1955 C CA . ILE A 1 247 ? 11.462 -10.364 -10.622 1.00 45.84 247 ILE A CA 1
ATOM 1956 C C . ILE A 1 247 ? 11.186 -10.966 -12.003 1.00 45.84 247 ILE A C 1
ATOM 1958 O O . ILE A 1 247 ? 10.191 -10.665 -12.658 1.00 45.84 247 ILE A O 1
ATOM 1962 N N . ALA A 1 248 ? 12.048 -11.872 -12.449 1.00 34.53 248 ALA A N 1
ATOM 1963 C CA . ALA A 1 248 ? 11.613 -12.903 -13.371 1.00 34.53 248 ALA A CA 1
ATOM 1964 C C . ALA A 1 248 ? 10.924 -13.990 -12.522 1.00 34.53 248 ALA A C 1
ATOM 1966 O O . ALA A 1 248 ? 11.571 -14.852 -11.943 1.00 34.53 248 ALA A O 1
ATOM 1967 N N . ALA A 1 249 ? 9.594 -13.909 -12.419 1.00 34.81 249 ALA A N 1
ATOM 1968 C CA . ALA A 1 249 ? 8.688 -15.009 -12.045 1.00 34.81 249 ALA A CA 1
ATOM 1969 C C . ALA A 1 249 ? 8.408 -15.390 -10.563 1.00 34.81 249 ALA A C 1
ATOM 1971 O O . ALA A 1 249 ? 7.583 -16.281 -10.362 1.00 34.81 249 ALA A O 1
ATOM 1972 N N . ASN A 1 250 ? 8.924 -14.718 -9.522 1.00 43.62 250 ASN A N 1
ATOM 1973 C CA . ASN A 1 250 ? 8.822 -15.248 -8.138 1.00 43.62 250 ASN A CA 1
ATOM 1974 C C . ASN A 1 250 ? 7.851 -14.581 -7.133 1.00 43.62 250 ASN A C 1
ATOM 1976 O O . ASN A 1 250 ? 7.951 -14.855 -5.943 1.00 43.62 250 ASN A O 1
ATOM 1980 N N . ILE A 1 251 ? 6.823 -13.821 -7.542 1.00 49.16 251 ILE A N 1
ATOM 1981 C CA . ILE A 1 251 ? 5.760 -13.410 -6.577 1.00 49.16 251 ILE A CA 1
ATOM 1982 C C . ILE A 1 251 ? 4.961 -14.620 -6.056 1.00 49.16 251 ILE A C 1
ATOM 1984 O O . ILE A 1 251 ? 4.391 -14.583 -4.967 1.00 49.16 251 ILE A O 1
ATOM 1988 N N . LYS A 1 252 ? 4.968 -15.741 -6.792 1.00 38.12 252 LYS A N 1
ATOM 1989 C CA . LYS A 1 252 ? 4.330 -16.993 -6.357 1.00 38.12 252 LYS A CA 1
ATOM 1990 C C . LYS A 1 252 ? 4.858 -17.506 -5.008 1.00 38.12 252 LYS A C 1
ATOM 1992 O O . LYS A 1 252 ? 4.088 -18.130 -4.288 1.00 38.12 252 LYS A O 1
ATOM 1997 N N . TYR A 1 253 ? 6.118 -17.229 -4.659 1.00 39.34 253 TYR A N 1
ATOM 1998 C CA . TYR A 1 253 ? 6.739 -17.723 -3.424 1.00 39.34 253 TYR A CA 1
ATOM 1999 C C . TYR A 1 253 ? 6.261 -17.015 -2.148 1.00 39.34 253 TYR A C 1
ATOM 2001 O O . TYR A 1 253 ? 6.447 -17.565 -1.069 1.00 39.34 253 TYR A O 1
ATOM 2009 N N . ILE A 1 254 ? 5.614 -15.847 -2.254 1.00 49.00 254 ILE A N 1
ATOM 2010 C CA . ILE A 1 254 ? 5.213 -15.035 -1.087 1.00 49.00 254 ILE A CA 1
ATOM 2011 C C . ILE A 1 254 ? 3.707 -15.145 -0.778 1.00 49.00 254 ILE A C 1
ATOM 2013 O O . ILE A 1 254 ? 3.169 -14.525 0.137 1.00 49.00 254 ILE A O 1
ATOM 2017 N N . SER A 1 255 ? 2.995 -15.981 -1.535 1.00 41.62 255 SER A N 1
ATOM 2018 C CA . SER A 1 255 ? 1.571 -16.254 -1.349 1.00 41.62 255 SER A CA 1
ATOM 2019 C C . SER A 1 255 ? 1.357 -17.362 -0.309 1.00 41.62 255 SER A C 1
ATOM 2021 O O . SER A 1 255 ? 0.908 -18.457 -0.650 1.00 41.62 255 SER A O 1
ATOM 2023 N N . TYR A 1 256 ? 1.644 -17.094 0.965 1.00 44.00 256 TYR A N 1
ATOM 2024 C CA . TYR A 1 256 ? 1.198 -17.943 2.074 1.00 44.00 256 TYR A CA 1
ATOM 2025 C C . TYR A 1 256 ? 0.052 -17.253 2.826 1.00 44.00 256 TYR A C 1
ATOM 2027 O O . TYR A 1 256 ? 0.079 -16.051 3.066 1.00 44.00 256 TYR A O 1
ATOM 2035 N N . ARG A 1 257 ? -1.009 -17.994 3.173 1.00 41.94 257 ARG A N 1
ATOM 2036 C CA . ARG A 1 257 ? -2.116 -17.466 3.988 1.00 41.94 257 ARG A CA 1
ATOM 2037 C C . ARG A 1 257 ? -1.865 -17.774 5.459 1.00 41.94 257 ARG A C 1
ATOM 2039 O O . ARG A 1 257 ? -1.721 -18.938 5.828 1.00 41.94 257 ARG A O 1
ATOM 2046 N N . LYS A 1 258 ? -1.929 -16.749 6.308 1.00 39.69 258 LYS A N 1
ATOM 2047 C CA . LYS A 1 258 ? -2.017 -16.916 7.761 1.00 39.69 258 LYS A CA 1
ATOM 2048 C C . LYS A 1 258 ? -3.329 -17.629 8.109 1.00 39.69 258 LYS A C 1
ATOM 2050 O O . LYS A 1 258 ? -4.412 -17.161 7.761 1.00 39.69 258 LYS A O 1
ATOM 2055 N N . ASN A 1 259 ? -3.254 -18.762 8.806 1.00 38.44 259 ASN A N 1
ATOM 2056 C CA . ASN A 1 259 ? -4.441 -19.393 9.385 1.00 38.44 259 ASN A CA 1
ATOM 2057 C C . ASN A 1 259 ? -4.908 -18.553 10.583 1.00 38.44 259 ASN A C 1
ATOM 2059 O O . ASN A 1 259 ? -4.371 -18.677 11.683 1.00 38.44 259 ASN A O 1
ATOM 2063 N N . ALA A 1 260 ? -5.902 -17.687 10.383 1.00 34.31 260 ALA A N 1
ATOM 2064 C CA . ALA A 1 260 ? -6.506 -16.928 11.471 1.00 34.31 260 ALA A CA 1
ATOM 2065 C C . ALA A 1 260 ? -7.310 -17.865 12.394 1.00 34.31 260 ALA A C 1
ATOM 2067 O O . ALA A 1 260 ? -8.322 -18.439 11.992 1.00 34.31 260 ALA A O 1
ATOM 2068 N N . LYS A 1 261 ? -6.880 -18.008 13.654 1.00 31.83 261 LYS A N 1
ATOM 2069 C CA . LYS A 1 261 ? -7.699 -18.572 14.739 1.00 31.83 261 LYS A CA 1
ATOM 2070 C C . LYS A 1 261 ? -8.232 -17.434 15.605 1.00 31.83 261 LYS A C 1
ATOM 2072 O O . LYS A 1 261 ? -7.592 -17.041 16.572 1.00 31.83 261 LYS A O 1
ATOM 2077 N N . LEU A 1 262 ? -9.428 -16.947 15.292 1.00 30.86 262 LEU A N 1
ATOM 2078 C CA . LEU A 1 262 ? -10.227 -16.113 16.193 1.00 30.86 262 LEU A CA 1
ATOM 2079 C C . LEU A 1 262 ? -11.648 -16.691 16.245 1.00 30.86 262 LEU A C 1
ATOM 2081 O O . LEU A 1 262 ? -12.337 -16.753 15.233 1.00 30.86 262 LEU A O 1
ATOM 2085 N N . GLY A 1 263 ? -12.078 -17.158 17.423 1.00 31.75 263 GLY A N 1
ATOM 2086 C CA . GLY A 1 263 ? -13.490 -17.473 17.691 1.00 31.75 263 GLY A CA 1
ATOM 2087 C C . GLY A 1 263 ? -14.025 -18.851 17.268 1.00 31.75 263 GLY A C 1
ATOM 2088 O O . GLY A 1 263 ? -15.226 -18.984 17.068 1.00 31.75 263 GLY A O 1
ATOM 2089 N N . GLY A 1 264 ? -13.191 -19.891 17.159 1.00 27.67 264 GLY A N 1
ATOM 2090 C CA . GLY A 1 264 ? -13.683 -21.281 17.089 1.00 27.67 264 GLY A CA 1
ATOM 2091 C C . GLY A 1 264 ? -14.198 -21.777 15.729 1.00 27.67 264 GLY A C 1
ATOM 2092 O O . GLY A 1 264 ? -14.731 -22.882 15.666 1.00 27.67 264 GLY A O 1
ATOM 2093 N N . LEU A 1 265 ? -13.998 -21.033 14.636 1.00 26.20 265 LEU A N 1
ATOM 2094 C CA . LEU A 1 265 ? -14.181 -21.546 13.272 1.00 26.20 265 LEU A CA 1
ATOM 2095 C C . LEU A 1 265 ? -12.824 -21.836 12.617 1.00 26.20 265 LEU A C 1
ATOM 2097 O O . LEU A 1 265 ? -12.025 -20.933 12.388 1.00 26.20 265 LEU A O 1
ATOM 2101 N N . ASN A 1 266 ? -12.576 -23.113 12.314 1.00 25.38 266 ASN A N 1
ATOM 2102 C CA . ASN A 1 266 ? -11.440 -23.547 11.503 1.00 25.38 266 ASN A CA 1
ATOM 2103 C C . ASN A 1 266 ? -11.738 -23.269 10.025 1.00 25.38 266 ASN A C 1
ATOM 2105 O O . ASN A 1 266 ? -12.632 -23.890 9.450 1.00 25.38 266 ASN A O 1
ATOM 2109 N N . TRP A 1 267 ? -10.952 -22.403 9.393 1.00 29.17 267 TRP A N 1
ATOM 2110 C CA . TRP A 1 267 ? -10.896 -22.309 7.937 1.00 29.17 267 TRP A CA 1
ATOM 2111 C C . TRP A 1 267 ? -9.773 -23.223 7.442 1.00 29.17 267 TRP A C 1
ATOM 2113 O O . TRP A 1 267 ? -8.609 -22.843 7.439 1.00 29.17 267 TRP A O 1
ATOM 2123 N N . ASN A 1 268 ? -10.114 -24.456 7.064 1.00 27.45 268 ASN A N 1
ATOM 2124 C CA . ASN A 1 268 ? -9.198 -25.329 6.331 1.00 27.45 268 ASN A CA 1
ATOM 2125 C C . ASN A 1 268 ? -9.237 -24.938 4.855 1.00 27.45 268 ASN A C 1
ATOM 2127 O O . ASN A 1 268 ? -10.263 -25.146 4.208 1.00 27.45 268 ASN A O 1
ATOM 2131 N N . VAL A 1 269 ? -8.130 -24.447 4.297 1.00 34.09 269 VAL A N 1
ATOM 2132 C CA . VAL A 1 269 ? -7.949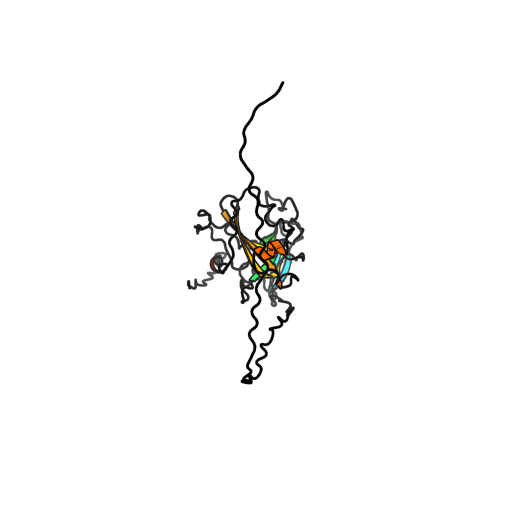 -24.445 2.840 1.00 34.09 269 VAL A CA 1
ATOM 2133 C C . VAL A 1 269 ? -6.503 -24.804 2.513 1.00 34.09 269 VAL A C 1
ATOM 2135 O O . VAL A 1 269 ? -5.571 -24.195 3.029 1.00 34.09 269 VAL A O 1
ATOM 2138 N N . GLY A 1 270 ? -6.351 -25.879 1.740 1.00 25.61 270 GLY A N 1
ATOM 2139 C CA . GLY A 1 270 ? -5.117 -26.640 1.587 1.00 25.61 270 GLY A CA 1
ATOM 2140 C C . GLY A 1 270 ? -3.990 -25.931 0.844 1.00 25.61 270 GLY A C 1
ATOM 2141 O O . GLY A 1 270 ? -4.202 -25.079 -0.017 1.00 25.61 270 GLY A O 1
ATOM 2142 N N . SER A 1 271 ? -2.778 -26.369 1.165 1.00 29.69 271 SER A N 1
ATOM 2143 C CA . SER A 1 271 ? -1.591 -26.218 0.336 1.00 29.69 271 SER A CA 1
ATOM 2144 C C . SER A 1 271 ? -1.802 -26.927 -1.006 1.00 29.69 271 SER A C 1
ATOM 2146 O O . SER A 1 271 ? -2.228 -28.082 -1.048 1.00 29.69 271 SER A O 1
ATOM 2148 N N . CYS A 1 272 ? -1.488 -26.255 -2.113 1.00 26.06 272 CYS A N 1
ATOM 2149 C CA . CYS A 1 272 ? -1.396 -26.904 -3.417 1.00 26.06 272 CYS A CA 1
ATOM 2150 C C . CYS A 1 272 ? -0.097 -26.480 -4.124 1.00 26.06 272 CYS A C 1
ATOM 2152 O O . CYS A 1 272 ? 0.002 -25.351 -4.592 1.00 26.06 272 CYS A O 1
ATOM 2154 N N . TRP A 1 273 ? 0.886 -27.396 -4.055 1.00 25.70 273 TRP A N 1
ATOM 2155 C CA . TRP A 1 273 ? 1.951 -27.821 -4.994 1.00 25.70 273 TRP A CA 1
ATOM 2156 C C . TRP A 1 273 ? 2.121 -27.042 -6.316 1.00 25.70 273 TRP A C 1
ATOM 2158 O O . TRP A 1 273 ? 1.156 -26.531 -6.863 1.00 25.70 273 TRP A O 1
ATOM 2168 N N . SER A 1 274 ? 3.258 -27.009 -7.014 1.00 25.05 274 SER A N 1
ATOM 2169 C CA . SER A 1 274 ? 4.610 -27.592 -6.953 1.00 25.05 274 SER A CA 1
ATOM 2170 C C . SER A 1 274 ? 5.410 -26.860 -8.047 1.00 25.05 274 SER A C 1
ATOM 2172 O O . SER A 1 274 ? 4.821 -26.341 -8.993 1.00 25.05 274 SER A O 1
ATOM 2174 N N . SER A 1 275 ? 6.732 -26.865 -7.925 1.00 28.19 275 SER A N 1
ATOM 2175 C CA . SER A 1 275 ? 7.722 -26.478 -8.936 1.00 28.19 275 SER A CA 1
ATOM 2176 C C . SER A 1 275 ? 7.494 -27.091 -10.327 1.00 28.19 275 SER A C 1
ATOM 2178 O O . SER A 1 275 ? 7.278 -28.302 -10.421 1.00 28.19 275 SER A O 1
ATOM 2180 N N . GLU A 1 276 ? 7.668 -26.262 -11.359 1.00 29.88 276 GLU A N 1
ATOM 2181 C CA . GLU A 1 276 ? 8.343 -26.582 -12.631 1.00 29.88 276 GLU A CA 1
ATOM 2182 C C . GLU A 1 276 ? 9.408 -25.510 -12.887 1.00 29.88 276 GLU A C 1
ATOM 2184 O O . GLU A 1 276 ? 9.112 -24.323 -12.601 1.00 29.88 276 GLU A O 1
#

Radius of gyration: 29.73 Å; Cα contacts (8 Å, |Δi|>4): 473; chains: 1; bounding box: 103×56×88 Å

Solvent-accessible surface area (backbone atoms only — not comparable to full-atom values): 17138 Å² total; per-residue (Å²): 134,88,86,88,84,87,87,85,84,90,85,85,83,88,86,88,84,84,86,89,86,83,90,85,82,88,82,93,81,91,79,88,76,87,74,78,85,76,81,75,78,76,77,72,78,74,82,69,83,65,78,79,68,67,65,57,47,80,47,77,42,71,52,88,98,48,94,70,24,31,40,36,35,22,34,85,86,69,48,76,37,23,58,47,73,68,40,66,34,68,78,55,97,75,32,28,38,34,41,29,35,26,30,30,72,38,30,64,40,38,39,66,31,87,89,46,87,49,27,28,36,28,66,43,69,57,94,91,35,81,35,59,50,99,55,61,40,90,34,31,28,32,30,33,24,42,29,32,30,53,54,88,50,61,35,79,92,57,88,49,30,22,24,68,64,43,52,39,33,33,41,32,68,43,90,74,68,55,52,68,69,40,69,41,55,26,35,72,36,34,35,36,47,38,56,58,102,72,25,32,45,51,39,32,35,26,33,35,66,86,33,93,57,35,91,72,43,80,38,57,72,33,42,52,72,77,44,69,84,60,56,83,67,62,77,68,60,84,80,50,75,74,53,79,44,78,66,81,80,58,74,73,81,41,56,42,78,82,80,71,84,71,89,89,57,87,78,86,77,81,89,77,87,78,92,130

Mean predicted aligned error: 15.06 Å